Protein AF-A0A2H3CVN0-F1 (afdb_monomer)

Secondary structure (DSSP, 8-state):
---SS----HHHHTSBHHHHHHHHHHHHHHHHHT----TTSHHHHHHHHHHHHTT-BHHHHHHHHGGGTT-S--SSHHHHHHHHHHHHHHHHHHHEETTEES------SS-PEEEEEPPPPGGGEEEE--GGGTTSS-EEEETT--HHHHHHHHHHTT-S-EE-HHHHSPPTTSS-HHHHHHHHHHHHHHGGGHHHHS-EEEETTSTTPPP---TTTTS-TTSTTTBSGGGS--BTTBEEE-S--TTSTTT----TTS--SSHHHHHHHHHHHT--PPPS-HHHHHHHHHT-B-SSTTHHHHHHHHHTT-S-EEPP-TTS-HHHHHHHHHHHS-HHHHHHHHHH--SPPSSS-TTS--HHHHTS--

pLDDT: mean 90.73, std 5.79, range [52.88, 98.12]

Foldseek 3Di:
DPDPQADDDLVQQQAWLLVCDLVRLVVVLCVNVVHDDDPPPVLSSVLSVVSNVVRHGSNVSNVLCVVCVPPPDSVCVVVVSVVVVVVLVCQQVVQDDPFKGLALLRADPPQFAEEAEFDDDPVQWDFDQGCLLPSQATQIFGPPADVVLVVVQCVVVVGDGYDYCSRPQHDPPGPPVVVNQVCQLRCLLRVLSSLAADAYEYAQHTRRAADAQDPCLVVDLRGLLAALQSLSNAYPHGYDYPNYDDVHLVVFDADPVQDTPDPSSSVVVVVNVPDHQDDLQLLRLLLSLLRHDYPQPLSNLSSNLVSNVFSMATGDDSPDDNQRRNVRRLVRGDPVNLVSQQVVCVAADPPPGGSHHGPVVSNDDD

Radius of gyration: 23.07 Å; Cα contacts (8 Å, |Δi|>4): 546; chains: 1; bounding box: 59×53×63 Å

Solvent-accessible surface area (backbone atoms only — not comparable to full-atom values): 20542 Å² total; per-residue (Å²): 116,83,68,88,72,76,73,84,50,68,75,56,26,67,35,46,27,64,82,43,35,60,70,44,44,50,55,50,50,23,65,59,71,75,52,82,83,67,72,85,43,63,61,61,45,46,56,47,47,47,35,32,75,70,66,28,28,37,41,57,44,44,67,66,45,54,85,59,64,82,52,90,62,59,82,55,45,66,57,53,52,50,50,50,55,49,53,55,49,52,50,59,62,67,17,55,56,91,64,33,22,63,50,39,80,59,71,70,82,76,83,36,36,28,50,41,58,14,55,66,56,77,91,48,43,41,70,44,74,41,72,94,55,72,53,46,31,35,32,74,40,41,68,90,39,48,72,68,57,41,50,35,54,41,45,62,71,71,51,89,50,69,40,46,60,60,70,75,43,80,41,83,87,27,74,64,61,70,53,38,60,59,50,36,25,54,49,68,40,16,54,48,45,46,24,41,76,26,44,19,41,30,13,60,60,11,54,61,31,60,48,72,78,49,93,60,53,81,74,40,69,44,24,39,90,24,28,33,66,54,68,43,55,39,8,75,70,34,71,44,79,38,39,79,49,91,87,22,76,85,66,61,71,55,51,97,87,62,47,36,101,39,70,57,51,30,51,48,53,52,51,56,75,66,64,63,60,75,63,54,46,66,66,60,49,43,63,56,47,59,71,33,41,60,94,50,77,54,53,50,54,40,42,47,43,46,51,47,66,37,67,28,36,48,42,45,59,92,86,50,50,61,57,54,51,42,49,48,37,64,73,49,42,49,70,67,60,50,50,54,46,25,74,73,36,74,60,57,25,84,80,83,46,59,72,37,57,31,52,69,64,67,57,50,85,129

Mean predicted aligned error: 5.43 Å

Structure (mmCIF, N/CA/C/O backbone):
data_AF-A0A2H3CVN0-F1
#
_entry.id   AF-A0A2H3CVN0-F1
#
loop_
_atom_site.group_PDB
_atom_site.id
_atom_site.type_symbol
_atom_site.label_atom_id
_atom_site.label_alt_id
_atom_site.label_comp_id
_atom_site.label_asym_id
_atom_site.label_entity_id
_atom_site.label_seq_id
_atom_site.pdbx_PDB_ins_code
_atom_site.Cartn_x
_atom_site.Cartn_y
_atom_site.Cartn_z
_atom_site.occupancy
_atom_site.B_iso_or_equiv
_atom_site.auth_seq_id
_atom_site.auth_comp_id
_atom_site.auth_asym_id
_atom_site.auth_atom_id
_atom_site.pdbx_PDB_model_num
ATOM 1 N N . TYR A 1 1 ? -0.454 9.949 -21.373 1.00 77.69 1 TYR A N 1
ATOM 2 C CA . TYR A 1 1 ? 0.784 10.451 -20.755 1.00 77.69 1 TYR A CA 1
ATOM 3 C C . TYR A 1 1 ? 1.150 11.750 -21.444 1.00 77.69 1 TYR A C 1
ATOM 5 O O . TYR A 1 1 ? 1.143 11.772 -22.668 1.00 77.69 1 TYR A O 1
ATOM 13 N N . THR A 1 2 ? 1.365 12.826 -20.691 1.00 78.44 2 THR A N 1
ATOM 14 C CA . THR A 1 2 ? 1.644 14.172 -21.231 1.00 78.44 2 THR A CA 1
ATOM 15 C C . THR A 1 2 ? 3.079 14.632 -20.980 1.00 78.44 2 THR A C 1
ATOM 17 O O . THR A 1 2 ? 3.430 15.749 -21.348 1.00 78.44 2 THR A O 1
ATOM 20 N N . GLY A 1 3 ? 3.901 13.804 -20.331 1.00 77.69 3 GLY A N 1
ATOM 21 C CA . GLY A 1 3 ? 5.302 14.118 -20.070 1.00 77.69 3 GLY A CA 1
ATOM 22 C C . GLY A 1 3 ? 6.213 13.837 -21.267 1.00 77.69 3 GLY A C 1
ATOM 23 O O . GLY A 1 3 ? 5.818 13.224 -22.258 1.00 77.69 3 GLY A O 1
ATOM 24 N N . THR A 1 4 ? 7.455 14.302 -21.155 1.00 74.75 4 THR A N 1
ATOM 25 C CA . THR A 1 4 ? 8.506 14.148 -22.174 1.00 74.75 4 THR A CA 1
ATOM 26 C C . THR A 1 4 ? 9.468 12.998 -21.876 1.00 74.75 4 THR A C 1
ATOM 28 O O . THR A 1 4 ? 10.270 12.636 -22.736 1.00 74.75 4 THR A O 1
ATOM 31 N N . THR A 1 5 ? 9.400 12.413 -20.678 1.00 76.75 5 THR A N 1
ATOM 32 C CA . THR A 1 5 ? 10.263 11.301 -20.273 1.00 76.75 5 THR A CA 1
ATOM 33 C C . THR A 1 5 ? 9.851 10.024 -21.012 1.00 76.75 5 THR A C 1
ATOM 35 O O . THR A 1 5 ? 8.662 9.711 -21.073 1.00 76.75 5 THR A O 1
ATOM 38 N N . PRO A 1 6 ? 10.795 9.244 -21.566 1.00 78.75 6 PRO A N 1
ATOM 39 C CA . PRO A 1 6 ? 10.474 7.963 -22.184 1.00 78.75 6 PRO A CA 1
ATOM 40 C C . PRO A 1 6 ? 9.786 7.005 -21.201 1.00 78.75 6 PRO A C 1
ATOM 42 O O . PRO A 1 6 ? 10.254 6.798 -20.082 1.00 78.75 6 PRO A O 1
ATOM 45 N N . VAL A 1 7 ? 8.689 6.384 -21.640 1.00 84.94 7 VAL A N 1
ATOM 46 C CA . VAL A 1 7 ? 7.927 5.394 -20.866 1.00 84.94 7 VAL A CA 1
ATOM 47 C C . VAL A 1 7 ? 7.932 4.071 -21.623 1.00 84.94 7 VAL A C 1
ATOM 49 O O . VAL A 1 7 ? 7.592 4.025 -22.805 1.00 84.94 7 VAL A O 1
ATOM 52 N N . ILE A 1 8 ? 8.300 2.980 -20.948 1.00 90.69 8 ILE A N 1
ATOM 53 C CA . ILE A 1 8 ? 8.256 1.637 -21.546 1.00 90.69 8 ILE A CA 1
ATOM 54 C C . ILE A 1 8 ? 6.803 1.188 -21.732 1.00 90.69 8 ILE A C 1
ATOM 56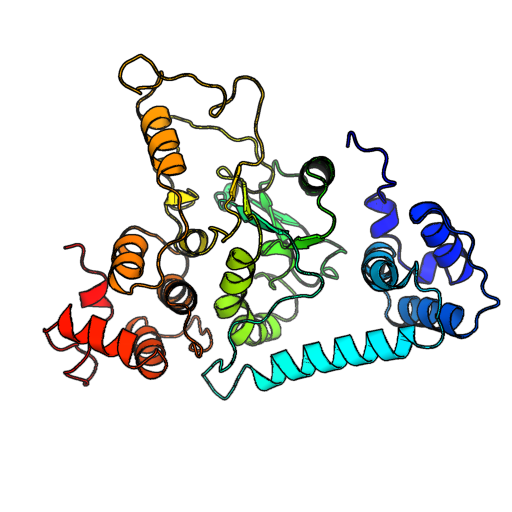 O O . ILE A 1 8 ? 5.997 1.331 -20.808 1.00 90.69 8 ILE A O 1
ATOM 60 N N . SER A 1 9 ? 6.461 0.634 -22.897 1.00 91.06 9 SER A N 1
ATOM 61 C CA . SER A 1 9 ? 5.142 0.027 -23.109 1.00 91.06 9 SER A CA 1
ATOM 62 C C . SER A 1 9 ? 4.990 -1.241 -22.269 1.00 91.06 9 SER A C 1
ATOM 64 O O . SER A 1 9 ? 5.984 -1.897 -21.956 1.00 91.06 9 SER A O 1
ATOM 66 N N . SER A 1 10 ? 3.754 -1.614 -21.944 1.00 89.38 10 SER A N 1
ATOM 67 C CA . SER A 1 10 ? 3.456 -2.845 -21.195 1.00 89.38 10 SER A CA 1
ATOM 68 C C . SER A 1 10 ? 3.939 -4.077 -21.966 1.00 89.38 10 SER A C 1
ATOM 70 O O . SER A 1 10 ? 4.666 -4.898 -21.427 1.00 89.38 10 SER A O 1
ATOM 72 N N . SER A 1 11 ? 3.739 -4.096 -23.289 1.00 92.12 11 SER A N 1
ATOM 73 C CA . SER A 1 11 ? 4.280 -5.145 -24.164 1.00 92.12 11 SER A CA 1
ATOM 74 C C . SER A 1 11 ? 5.807 -5.287 -24.101 1.00 92.12 11 SER A C 1
ATOM 76 O O . SER A 1 11 ? 6.331 -6.390 -24.227 1.00 92.12 11 SER A O 1
ATOM 78 N N . LEU A 1 12 ? 6.538 -4.173 -23.958 1.00 94.50 12 LEU A N 1
ATOM 79 C CA . LEU A 1 12 ? 7.989 -4.214 -23.822 1.00 94.50 12 LEU A CA 1
ATOM 80 C C . LEU A 1 12 ? 8.364 -4.709 -22.431 1.00 94.50 12 LEU A C 1
ATOM 82 O O . LEU A 1 12 ? 9.233 -5.565 -22.349 1.00 94.50 12 LEU A O 1
ATOM 86 N N . ALA A 1 13 ? 7.716 -4.196 -21.380 1.00 93.88 13 ALA A N 1
ATOM 87 C CA . ALA A 1 13 ? 7.947 -4.615 -20.000 1.00 93.88 13 ALA A CA 1
ATOM 88 C C . ALA A 1 13 ? 7.776 -6.133 -19.837 1.00 93.88 13 ALA A C 1
ATOM 90 O O . ALA A 1 13 ? 8.673 -6.779 -19.311 1.00 93.88 13 ALA A O 1
ATOM 91 N N . ASP A 1 14 ? 6.716 -6.698 -20.413 1.00 93.81 14 ASP A N 1
ATOM 92 C CA . ASP A 1 14 ? 6.389 -8.125 -20.319 1.00 93.81 14 ASP A CA 1
ATOM 93 C C . ASP A 1 14 ? 7.255 -9.018 -21.229 1.00 93.81 14 ASP A C 1
ATOM 95 O O . ASP A 1 14 ? 7.096 -10.238 -21.252 1.00 93.81 14 ASP A O 1
ATOM 99 N N . THR A 1 15 ? 8.169 -8.446 -22.023 1.00 95.56 15 THR A N 1
ATOM 100 C CA . THR A 1 15 ? 9.035 -9.240 -22.903 1.00 95.56 15 THR A CA 1
ATOM 101 C C . THR A 1 15 ? 10.106 -9.962 -22.072 1.00 95.56 15 THR A C 1
ATOM 103 O O . THR A 1 15 ? 10.926 -9.284 -21.448 1.00 95.56 15 THR A O 1
ATOM 106 N N . PRO A 1 16 ? 10.202 -11.307 -22.111 1.00 95.62 16 PRO A N 1
ATOM 107 C CA . PRO A 1 16 ? 11.234 -12.034 -21.374 1.00 95.62 16 PRO A CA 1
ATOM 108 C C . PRO A 1 16 ? 12.649 -11.630 -21.808 1.00 95.62 16 PRO A C 1
ATOM 110 O O . PRO A 1 16 ? 12.950 -11.574 -23.006 1.00 95.62 16 PRO A O 1
ATOM 113 N N . CYS A 1 17 ? 13.562 -11.427 -20.853 1.00 96.50 17 CYS A N 1
ATOM 114 C CA . CYS A 1 17 ? 14.954 -11.073 -21.152 1.00 96.50 17 CYS A CA 1
ATOM 115 C C . CYS A 1 17 ? 15.642 -12.128 -22.031 1.00 96.50 17 CYS A C 1
ATOM 117 O O . CYS A 1 17 ? 16.446 -11.781 -22.899 1.00 96.50 17 CYS A O 1
ATOM 119 N N . ALA A 1 18 ? 15.288 -13.407 -21.862 1.00 96.38 18 ALA A N 1
ATOM 120 C CA . ALA A 1 18 ? 15.799 -14.508 -22.676 1.00 96.38 18 ALA A CA 1
ATOM 121 C C . ALA A 1 18 ? 15.484 -14.349 -24.176 1.00 96.38 18 ALA A C 1
ATOM 123 O O . ALA A 1 18 ? 16.325 -14.679 -25.010 1.00 96.38 18 ALA A O 1
ATOM 124 N N . VAL A 1 19 ? 14.321 -13.782 -24.525 1.00 96.81 19 VAL A N 1
ATOM 125 C CA . VAL A 1 19 ? 13.920 -13.525 -25.922 1.00 96.81 19 VAL A CA 1
ATOM 126 C C . VAL A 1 19 ? 14.755 -12.401 -26.536 1.00 96.81 19 VAL A C 1
ATOM 128 O O . VAL A 1 19 ? 15.121 -12.456 -27.708 1.00 96.81 19 VAL A O 1
ATOM 131 N N . LEU A 1 20 ? 15.080 -11.376 -25.747 1.00 96.00 20 LEU A N 1
ATOM 132 C CA . LEU A 1 20 ? 15.909 -10.256 -26.198 1.00 96.00 20 LEU A CA 1
ATOM 133 C C . LEU A 1 20 ? 17.390 -10.647 -26.318 1.00 96.00 20 LEU A C 1
ATOM 135 O O . LEU A 1 20 ? 18.118 -10.099 -27.154 1.00 96.00 20 LEU A O 1
ATOM 139 N N . GLY A 1 21 ? 17.849 -11.555 -25.454 1.00 95.44 21 GLY A N 1
ATOM 140 C CA . GLY A 1 21 ? 19.262 -11.845 -25.241 1.00 95.44 21 GLY A CA 1
ATOM 141 C C . GLY A 1 21 ? 20.039 -10.622 -24.733 1.00 95.44 21 GLY A C 1
ATOM 142 O O . GLY A 1 21 ? 19.535 -9.500 -24.686 1.00 95.44 21 GLY A O 1
ATOM 143 N N . ARG A 1 22 ? 21.319 -10.805 -24.387 1.00 94.62 22 ARG A N 1
ATOM 144 C CA . ARG A 1 22 ? 22.151 -9.723 -23.816 1.00 94.62 22 ARG A CA 1
ATOM 145 C C . ARG A 1 22 ? 22.188 -8.468 -24.693 1.00 94.62 22 ARG A C 1
ATOM 147 O O . ARG A 1 22 ? 22.002 -7.354 -24.211 1.00 94.62 22 ARG A O 1
ATOM 154 N N . ARG A 1 23 ? 22.402 -8.646 -26.002 1.00 94.31 23 ARG A N 1
ATOM 155 C CA . ARG A 1 23 ? 22.512 -7.533 -26.959 1.00 94.31 23 ARG A CA 1
ATOM 156 C C . ARG A 1 23 ? 21.182 -6.805 -27.154 1.00 94.31 23 ARG A C 1
ATOM 158 O O . ARG A 1 23 ? 21.178 -5.578 -27.250 1.00 94.31 23 ARG A O 1
ATOM 165 N N . GLY A 1 24 ? 20.067 -7.534 -27.225 1.00 95.31 24 GLY A N 1
ATOM 166 C CA . GLY A 1 24 ? 18.741 -6.931 -27.352 1.00 95.31 24 GLY A CA 1
ATOM 167 C C . GLY A 1 24 ? 18.332 -6.193 -26.082 1.00 95.31 24 GLY A C 1
ATOM 168 O O . GLY A 1 24 ? 17.862 -5.060 -26.175 1.00 95.31 24 GLY A O 1
ATOM 169 N N . LEU A 1 25 ? 18.594 -6.787 -24.914 1.00 95.19 25 LEU A N 1
ATOM 170 C CA . LEU A 1 25 ? 18.332 -6.185 -23.609 1.00 95.19 25 LEU A CA 1
ATOM 171 C C . LEU A 1 25 ? 19.084 -4.858 -23.457 1.00 95.19 25 LEU A C 1
ATOM 173 O O . LEU A 1 25 ? 18.459 -3.828 -23.210 1.00 95.19 25 LEU A O 1
ATOM 177 N N . LEU A 1 26 ? 20.393 -4.850 -23.737 1.00 94.00 26 LEU A N 1
ATOM 178 C CA . LEU A 1 26 ? 21.200 -3.630 -23.746 1.00 94.00 26 LEU A CA 1
ATOM 179 C C . LEU A 1 26 ? 20.626 -2.567 -24.684 1.00 94.00 26 LEU A C 1
ATOM 181 O O . LEU A 1 26 ? 20.437 -1.418 -24.292 1.00 94.00 26 LEU A O 1
ATOM 185 N N . LYS A 1 27 ? 20.340 -2.945 -25.935 1.00 94.88 27 LYS A N 1
ATOM 186 C CA . LYS A 1 27 ? 19.819 -2.010 -26.936 1.00 94.88 27 LYS A CA 1
ATOM 187 C C . LYS A 1 27 ? 18.533 -1.338 -26.449 1.00 94.88 27 LYS A C 1
ATOM 189 O O . LYS A 1 27 ? 18.371 -0.135 -26.635 1.00 94.88 27 LYS A O 1
ATOM 194 N N . ARG A 1 28 ? 17.628 -2.104 -25.837 1.00 95.31 28 ARG A N 1
ATOM 195 C CA . ARG A 1 28 ? 16.361 -1.593 -25.303 1.00 95.31 28 ARG A CA 1
ATOM 196 C C . ARG A 1 28 ? 16.574 -0.707 -24.077 1.00 95.31 28 ARG A C 1
ATOM 198 O O . ARG A 1 28 ? 15.981 0.362 -24.033 1.00 95.31 28 ARG A O 1
ATOM 205 N N . LEU A 1 29 ? 17.438 -1.089 -23.137 1.00 92.81 29 LEU A N 1
ATOM 206 C CA . LEU A 1 29 ? 17.753 -0.262 -21.966 1.00 92.81 29 LEU A CA 1
ATOM 207 C C . LEU A 1 29 ? 18.399 1.069 -22.370 1.00 92.81 29 LEU A C 1
ATOM 209 O O . LEU A 1 29 ? 17.930 2.116 -21.940 1.00 92.81 29 LEU A O 1
ATOM 213 N N . ASN A 1 30 ? 19.389 1.045 -23.270 1.00 92.25 30 ASN A N 1
ATOM 214 C CA . ASN A 1 30 ? 20.008 2.254 -23.822 1.00 92.25 30 ASN A CA 1
ATOM 215 C C . ASN A 1 30 ? 18.984 3.172 -24.498 1.00 92.25 30 ASN A C 1
ATOM 217 O O . ASN A 1 30 ? 18.993 4.376 -24.263 1.00 92.25 30 ASN A O 1
ATOM 221 N N . ALA A 1 31 ? 18.085 2.609 -25.312 1.00 92.88 31 ALA A N 1
ATOM 222 C CA . ALA A 1 31 ? 17.039 3.384 -25.974 1.00 92.88 31 ALA A CA 1
ATOM 223 C C . ALA A 1 31 ? 16.061 4.017 -24.971 1.00 92.88 31 ALA A C 1
ATOM 225 O O . ALA A 1 31 ? 15.702 5.180 -25.121 1.00 92.88 31 ALA A O 1
ATOM 226 N N . THR A 1 32 ? 15.656 3.272 -23.940 1.00 91.75 32 THR A N 1
ATOM 227 C CA . THR A 1 32 ? 14.735 3.752 -22.900 1.00 91.75 32 THR A CA 1
ATOM 228 C C . THR A 1 32 ? 15.372 4.817 -22.007 1.00 91.75 32 THR A C 1
ATOM 230 O O . THR A 1 32 ? 14.715 5.786 -21.643 1.00 91.75 32 THR A O 1
ATOM 233 N N . LEU A 1 33 ? 16.642 4.640 -21.637 1.00 89.56 33 LEU A N 1
ATOM 234 C CA . LEU A 1 33 ? 17.347 5.487 -20.668 1.00 89.56 33 LEU A CA 1
ATOM 235 C C . LEU A 1 33 ? 18.185 6.592 -21.331 1.00 89.56 33 LEU A C 1
ATOM 237 O O . LEU A 1 33 ? 18.810 7.390 -20.633 1.00 89.56 33 LEU A O 1
ATOM 241 N N . GLY A 1 34 ? 18.186 6.664 -22.665 1.00 90.12 34 GLY A N 1
ATOM 242 C CA . GLY A 1 34 ? 18.892 7.694 -23.428 1.00 90.12 34 GLY A CA 1
ATOM 243 C C . GLY A 1 34 ? 20.417 7.584 -23.346 1.00 90.12 34 GLY A C 1
ATOM 244 O O . GLY A 1 34 ? 21.105 8.601 -23.341 1.00 90.12 34 GLY A O 1
ATOM 245 N N . THR A 1 35 ? 20.953 6.366 -23.252 1.00 90.12 35 THR A N 1
ATOM 246 C CA . THR A 1 35 ? 22.393 6.097 -23.086 1.00 90.12 35 THR A CA 1
ATOM 247 C C . THR A 1 35 ? 22.977 5.306 -24.257 1.00 90.12 35 THR A C 1
ATOM 249 O O . THR A 1 35 ? 22.279 4.906 -25.187 1.00 90.12 35 THR A O 1
ATOM 252 N N . SER A 1 36 ? 24.293 5.082 -24.248 1.00 90.56 36 SER A N 1
ATOM 253 C CA . SER A 1 36 ? 25.013 4.348 -25.301 1.00 90.56 36 SER A CA 1
ATOM 254 C C . SER A 1 36 ? 26.085 3.416 -24.725 1.00 90.56 36 SER A C 1
ATOM 256 O O . SER A 1 36 ? 27.203 3.357 -25.227 1.00 90.56 36 SER A O 1
ATOM 258 N N . HIS A 1 37 ? 25.756 2.691 -23.651 1.00 87.12 37 HIS A N 1
ATOM 259 C CA . HIS A 1 37 ? 26.657 1.692 -23.068 1.00 87.12 37 HIS A CA 1
ATOM 260 C C . HIS A 1 37 ? 26.938 0.551 -24.056 1.00 87.12 37 HIS A C 1
ATOM 262 O O . HIS A 1 37 ? 26.068 0.190 -24.855 1.00 87.12 37 HIS A O 1
ATOM 268 N N . THR A 1 38 ? 28.130 -0.040 -23.973 1.00 88.88 38 THR A N 1
ATOM 269 C CA . THR A 1 38 ? 28.553 -1.193 -24.781 1.00 88.88 38 THR A CA 1
ATOM 270 C C . THR A 1 38 ? 28.737 -2.434 -23.905 1.00 88.88 38 THR A C 1
ATOM 272 O O . THR A 1 38 ? 28.792 -2.349 -22.679 1.00 88.88 38 THR A O 1
ATOM 275 N N . LEU A 1 39 ? 28.823 -3.610 -24.533 1.00 88.38 39 LEU A N 1
ATOM 276 C CA . LEU A 1 39 ? 29.095 -4.875 -23.833 1.00 88.38 39 LEU A CA 1
ATOM 277 C C . LEU A 1 39 ? 30.583 -5.070 -23.497 1.00 88.38 39 LEU A C 1
ATOM 279 O O . LEU A 1 39 ? 30.936 -6.111 -22.952 1.00 88.38 39 LEU A O 1
ATOM 283 N N . ASP A 1 40 ? 31.442 -4.094 -23.803 1.00 86.31 40 ASP A N 1
ATOM 284 C CA . ASP A 1 40 ? 32.884 -4.180 -23.537 1.00 86.31 40 ASP A CA 1
ATOM 285 C C . ASP A 1 40 ? 33.186 -4.124 -22.033 1.00 86.31 40 ASP A C 1
ATOM 287 O O . ASP A 1 40 ? 34.238 -4.571 -21.585 1.00 86.31 40 ASP A O 1
ATOM 291 N N . ASN A 1 41 ? 32.246 -3.601 -21.240 1.00 82.50 41 ASN A N 1
ATOM 292 C CA . ASN A 1 41 ? 32.319 -3.651 -19.790 1.00 82.50 41 ASN A CA 1
ATOM 293 C C . ASN A 1 41 ? 31.875 -5.049 -19.290 1.00 82.50 41 ASN A C 1
ATOM 295 O O . ASN A 1 41 ? 30.693 -5.397 -19.410 1.00 82.50 41 ASN A O 1
ATOM 299 N N . PRO A 1 42 ? 32.785 -5.853 -18.703 1.00 84.31 42 PRO A N 1
ATOM 300 C CA . PRO A 1 42 ? 32.485 -7.227 -18.301 1.00 84.31 42 PRO A CA 1
ATOM 301 C C . PRO A 1 42 ? 31.456 -7.294 -17.170 1.00 84.31 42 PRO A C 1
ATOM 303 O O . PRO A 1 42 ? 30.573 -8.152 -17.196 1.00 84.31 42 PRO A O 1
ATOM 306 N N . THR A 1 43 ? 31.515 -6.359 -16.219 1.00 81.62 43 THR A N 1
ATOM 307 C CA . THR A 1 43 ? 30.574 -6.266 -15.099 1.00 81.62 43 THR A CA 1
ATOM 308 C C . THR A 1 43 ? 29.150 -6.046 -15.594 1.00 81.62 43 THR A C 1
ATOM 310 O O . THR A 1 43 ? 28.212 -6.739 -15.205 1.00 81.62 43 THR A O 1
ATOM 313 N N . PHE A 1 44 ? 29.006 -5.119 -16.532 1.00 79.94 44 PHE A N 1
ATOM 314 C CA . PHE A 1 44 ? 27.739 -4.810 -17.167 1.00 79.94 44 PHE A CA 1
ATOM 315 C C . PHE A 1 44 ? 27.187 -5.996 -17.973 1.00 79.94 44 PHE A C 1
ATOM 317 O O . PHE A 1 44 ? 26.013 -6.341 -17.849 1.00 79.94 44 PHE A O 1
ATOM 324 N N . SER A 1 45 ? 28.038 -6.680 -18.746 1.00 87.31 45 SER A N 1
ATOM 325 C CA . SER A 1 45 ? 27.650 -7.903 -19.463 1.00 87.31 45 SER A CA 1
ATOM 326 C C . SER A 1 45 ? 27.193 -9.019 -18.512 1.00 87.31 45 SER A C 1
ATOM 328 O O . SER A 1 45 ? 26.261 -9.751 -18.855 1.00 87.31 45 SER A O 1
ATOM 330 N N . SER A 1 46 ? 27.823 -9.156 -17.339 1.00 88.94 46 SER A N 1
ATOM 331 C CA . SER A 1 46 ? 27.430 -10.140 -16.322 1.00 88.94 46 SER A CA 1
ATOM 332 C C . SER A 1 46 ? 26.030 -9.858 -15.782 1.00 88.94 46 SER A C 1
ATOM 334 O O . SER A 1 46 ? 25.186 -10.743 -15.812 1.00 88.94 46 SER A O 1
ATOM 336 N N . LEU A 1 47 ? 25.731 -8.612 -15.403 1.00 88.81 47 LEU A N 1
ATOM 337 C CA . LEU A 1 47 ? 24.416 -8.245 -14.860 1.00 88.81 47 LEU A CA 1
ATOM 338 C C . LEU A 1 47 ? 23.268 -8.507 -15.847 1.00 88.81 47 LEU A C 1
ATOM 340 O O . LEU A 1 47 ? 22.195 -8.977 -15.463 1.00 88.81 47 LEU A O 1
ATOM 344 N N . LEU A 1 48 ? 23.486 -8.240 -17.139 1.00 92.00 48 LEU A N 1
ATOM 345 C CA . LEU A 1 48 ? 22.500 -8.564 -18.174 1.00 92.00 48 LEU A CA 1
ATOM 346 C C . LEU A 1 48 ? 22.318 -10.080 -18.333 1.00 92.00 48 LEU A C 1
ATOM 348 O O . LEU A 1 48 ? 21.208 -10.540 -18.601 1.00 92.00 48 LEU A O 1
ATOM 352 N N . GLN A 1 49 ? 23.395 -10.855 -18.175 1.00 93.94 49 GLN A N 1
ATOM 353 C CA . GLN A 1 49 ? 23.329 -12.315 -18.187 1.00 93.94 49 GLN A CA 1
ATOM 354 C C . GLN A 1 49 ? 22.581 -12.853 -16.961 1.00 93.94 49 GLN A C 1
ATOM 356 O O . GLN A 1 49 ? 21.786 -13.779 -17.112 1.00 93.94 49 GLN A O 1
ATOM 361 N N . ASP A 1 50 ? 22.768 -12.243 -15.791 1.00 92.56 50 ASP A N 1
ATOM 362 C CA . ASP A 1 50 ? 22.070 -12.610 -14.558 1.00 92.56 50 ASP A CA 1
ATOM 363 C C . ASP A 1 50 ? 20.563 -12.364 -14.675 1.00 92.56 50 ASP A C 1
ATOM 365 O O . ASP A 1 50 ? 19.775 -13.227 -14.300 1.00 92.56 50 ASP A O 1
ATOM 369 N N . CYS A 1 51 ? 20.141 -11.244 -15.275 1.00 93.75 51 CYS A N 1
ATOM 370 C CA . CYS A 1 51 ? 18.720 -10.980 -15.545 1.00 93.75 51 CYS A CA 1
ATOM 371 C C . CYS A 1 51 ? 18.092 -12.074 -16.427 1.00 93.75 51 CYS A C 1
ATOM 373 O O . CYS A 1 51 ? 16.963 -12.500 -16.192 1.00 93.75 51 CYS A O 1
ATOM 375 N N . ILE A 1 52 ? 18.833 -12.560 -17.429 1.00 95.56 52 ILE A N 1
ATOM 376 C CA . ILE A 1 52 ? 18.387 -13.664 -18.289 1.00 95.56 52 ILE A CA 1
ATOM 377 C C . ILE A 1 52 ? 18.323 -14.972 -17.495 1.00 95.56 52 ILE A C 1
ATOM 379 O O . ILE A 1 52 ? 17.328 -15.683 -17.586 1.00 95.56 52 ILE A O 1
ATOM 383 N N . ALA A 1 53 ? 19.357 -15.283 -16.709 1.00 95.81 53 ALA A N 1
ATOM 384 C CA . ALA A 1 53 ? 19.429 -16.511 -15.919 1.00 95.81 53 ALA A CA 1
ATOM 385 C C . ALA A 1 53 ? 18.342 -16.583 -14.832 1.00 95.81 53 ALA A C 1
ATOM 387 O O . ALA A 1 53 ? 17.815 -17.659 -14.564 1.00 95.81 53 ALA A O 1
ATOM 388 N N . LYS A 1 54 ? 17.969 -15.436 -14.249 1.00 92.44 54 LYS A N 1
ATOM 389 C CA . LYS A 1 54 ? 16.862 -15.301 -13.290 1.00 92.44 54 LYS A CA 1
ATOM 390 C C . LYS A 1 54 ? 15.473 -15.284 -13.954 1.00 92.44 54 LYS A C 1
ATOM 392 O O . LYS A 1 54 ? 14.481 -15.126 -13.252 1.00 92.44 54 LYS A O 1
ATOM 397 N N . ASN A 1 55 ? 15.384 -15.456 -15.278 1.00 93.12 55 ASN A N 1
ATOM 398 C CA . ASN A 1 55 ? 14.138 -15.412 -16.056 1.00 93.12 55 ASN A CA 1
ATOM 399 C C . ASN A 1 55 ? 13.342 -14.108 -15.895 1.00 93.12 55 ASN A C 1
ATOM 401 O O . ASN A 1 55 ? 12.115 -14.116 -15.958 1.00 93.12 55 ASN A O 1
ATOM 405 N N . TYR A 1 56 ? 14.024 -12.978 -15.708 1.00 93.88 56 TYR A N 1
ATOM 406 C CA . TYR A 1 56 ? 13.345 -11.690 -15.611 1.00 93.88 56 TYR A CA 1
ATOM 407 C C . TYR A 1 56 ? 12.714 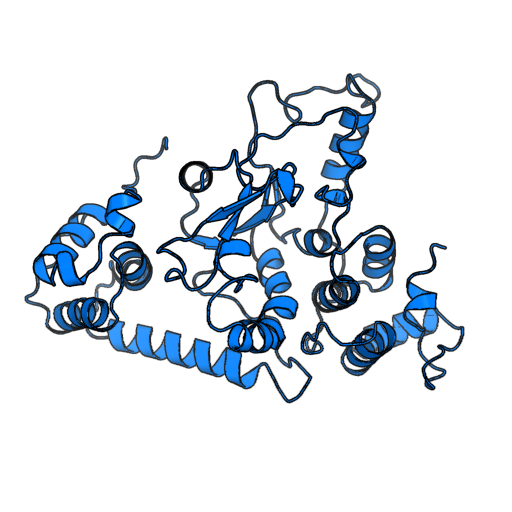-11.298 -16.948 1.00 93.88 56 TYR A C 1
ATOM 409 O O . TYR A 1 56 ? 13.273 -11.543 -18.024 1.00 93.88 56 TYR A O 1
ATOM 417 N N . ASP A 1 57 ? 11.575 -10.621 -16.885 1.00 95.25 57 ASP A N 1
ATOM 418 C CA . ASP A 1 57 ? 11.091 -9.804 -17.992 1.00 95.25 57 ASP A CA 1
ATOM 419 C C . ASP A 1 57 ? 11.864 -8.474 -18.072 1.00 95.25 57 ASP A C 1
ATOM 421 O O . ASP A 1 57 ? 12.688 -8.133 -17.212 1.00 95.25 57 ASP A O 1
ATOM 425 N N . PHE A 1 58 ? 11.660 -7.733 -19.159 1.00 95.69 58 PHE A N 1
ATOM 426 C CA . PHE A 1 58 ? 12.331 -6.456 -19.366 1.00 95.69 58 PHE A CA 1
ATOM 427 C C . PHE A 1 58 ? 11.932 -5.420 -18.310 1.00 95.69 58 PHE A C 1
ATOM 429 O O . PHE A 1 58 ? 12.762 -4.589 -17.956 1.00 95.69 58 PHE A O 1
ATOM 436 N N . GLY A 1 59 ? 10.692 -5.440 -17.816 1.00 93.56 59 GLY A N 1
ATOM 437 C CA . GLY A 1 59 ? 10.191 -4.514 -16.800 1.00 93.56 59 GLY A CA 1
ATOM 438 C C . GLY A 1 59 ? 10.930 -4.667 -15.475 1.00 93.56 59 GLY A C 1
ATOM 439 O O . GLY A 1 59 ? 11.398 -3.679 -14.909 1.00 93.56 59 GLY A O 1
ATOM 440 N N . THR A 1 60 ? 11.115 -5.908 -15.038 1.00 92.38 60 THR A N 1
ATOM 441 C CA . THR A 1 60 ? 11.863 -6.288 -13.842 1.00 92.38 60 THR A CA 1
ATOM 442 C C . THR A 1 60 ? 13.335 -5.936 -14.009 1.00 92.38 60 THR A C 1
ATOM 444 O O . THR A 1 60 ? 13.903 -5.264 -13.150 1.00 92.38 60 THR A O 1
ATOM 447 N N . ALA A 1 61 ? 13.953 -6.295 -15.141 1.00 93.12 61 ALA A N 1
ATOM 448 C CA . ALA A 1 61 ? 15.341 -5.925 -15.421 1.00 93.12 61 ALA A CA 1
ATOM 449 C C . ALA A 1 61 ? 15.535 -4.398 -15.479 1.00 93.12 61 ALA A C 1
ATOM 451 O O . ALA A 1 61 ? 16.511 -3.873 -14.947 1.00 93.12 61 ALA A O 1
ATOM 452 N N . TYR A 1 62 ? 14.593 -3.671 -16.082 1.00 92.38 62 TYR A N 1
ATOM 453 C CA . TYR A 1 62 ? 14.588 -2.212 -16.118 1.00 92.38 62 TYR A CA 1
ATOM 454 C C . TYR A 1 62 ? 14.486 -1.623 -14.711 1.00 92.38 62 TYR A C 1
ATOM 456 O O . TYR A 1 62 ? 15.332 -0.814 -14.343 1.00 92.38 62 TYR A O 1
ATOM 464 N N . GLY A 1 63 ? 13.503 -2.041 -13.910 1.00 88.38 63 GLY A N 1
ATOM 465 C CA . GLY A 1 63 ? 13.322 -1.558 -12.539 1.00 88.38 63 GLY A CA 1
ATOM 466 C C . GLY A 1 63 ? 14.528 -1.852 -11.645 1.00 88.38 63 GLY A C 1
ATOM 467 O O . GLY A 1 63 ? 14.931 -0.999 -10.858 1.00 88.38 63 GLY A O 1
ATOM 468 N N . PHE A 1 64 ? 15.144 -3.020 -11.826 1.00 86.94 64 PHE A N 1
ATOM 469 C CA . PHE A 1 64 ? 16.323 -3.465 -11.088 1.00 86.94 64 PHE A CA 1
ATOM 470 C C . PHE A 1 64 ? 17.598 -2.692 -11.454 1.00 86.94 64 PHE A C 1
ATOM 472 O O . PHE A 1 64 ? 18.339 -2.265 -10.572 1.00 86.94 64 PHE A O 1
ATOM 479 N N . LEU A 1 65 ? 17.864 -2.485 -12.749 1.00 87.62 65 LEU A N 1
ATOM 480 C CA . LEU A 1 65 ? 19.114 -1.873 -13.221 1.00 87.62 65 LEU A CA 1
ATOM 481 C C . LEU A 1 65 ? 19.062 -0.343 -13.266 1.00 87.62 65 LEU A C 1
ATOM 483 O O . LEU A 1 65 ? 20.102 0.311 -13.174 1.00 87.62 65 LEU A O 1
ATOM 487 N N . ARG A 1 66 ? 17.869 0.247 -13.410 1.00 88.06 66 ARG A N 1
ATOM 488 C CA . ARG A 1 66 ? 17.682 1.697 -13.561 1.00 88.06 66 ARG A CA 1
ATOM 489 C C . ARG A 1 66 ? 18.341 2.532 -12.453 1.00 88.06 66 ARG A C 1
ATOM 491 O O . ARG A 1 66 ? 18.981 3.519 -12.815 1.00 88.06 66 ARG A O 1
ATOM 498 N N . PRO A 1 67 ? 18.250 2.188 -11.151 1.00 81.88 67 PRO A N 1
ATOM 499 C CA . PRO A 1 67 ? 18.868 2.986 -10.088 1.00 81.88 67 PRO A CA 1
ATOM 500 C C . PRO A 1 67 ? 20.387 3.133 -10.228 1.00 81.88 67 PRO A C 1
ATOM 502 O O . PRO A 1 67 ? 20.943 4.168 -9.875 1.00 81.88 67 PRO A O 1
ATOM 505 N N . ALA A 1 68 ? 21.055 2.114 -10.771 1.00 82.00 68 ALA A N 1
ATOM 506 C CA . ALA A 1 68 ? 22.502 2.091 -10.957 1.00 82.00 68 ALA A CA 1
ATOM 507 C C . ALA A 1 68 ? 22.950 2.557 -12.352 1.00 82.00 68 ALA A C 1
ATOM 509 O O . ALA A 1 68 ? 24.144 2.727 -12.593 1.00 82.00 68 ALA A O 1
ATOM 510 N N . TRP A 1 69 ? 22.008 2.778 -13.274 1.00 85.19 69 TRP A N 1
ATOM 511 C CA . TRP A 1 69 ? 22.298 2.916 -14.702 1.00 85.19 69 TRP A CA 1
ATOM 512 C C . TRP A 1 69 ? 23.208 4.098 -15.050 1.00 85.19 69 TRP A C 1
ATOM 514 O O . TRP A 1 69 ? 24.031 4.017 -15.956 1.00 85.19 69 TRP A O 1
ATOM 524 N N . TYR A 1 70 ? 23.088 5.198 -14.309 1.00 83.25 70 TYR A N 1
ATOM 525 C CA . TYR A 1 70 ? 23.889 6.405 -14.527 1.00 83.25 70 TYR A CA 1
ATOM 526 C C . TYR A 1 70 ? 25.154 6.458 -13.657 1.00 83.25 70 TYR A C 1
ATOM 528 O O . TYR A 1 70 ? 25.811 7.500 -13.592 1.00 83.25 70 TYR A O 1
ATOM 536 N N . SER A 1 71 ? 25.509 5.360 -12.981 1.00 81.75 71 SER A N 1
ATOM 537 C CA . SER A 1 71 ? 26.748 5.297 -12.209 1.00 81.75 71 SER A CA 1
ATOM 538 C C . SER A 1 71 ? 27.967 5.443 -13.120 1.00 81.75 71 SER A C 1
ATOM 540 O O . SER A 1 71 ? 28.052 4.840 -14.192 1.00 81.75 71 SER A O 1
ATOM 542 N N . LYS A 1 72 ? 28.940 6.241 -12.667 1.00 74.81 72 LYS A N 1
ATOM 543 C CA . LYS A 1 72 ? 30.250 6.365 -13.323 1.00 74.81 72 LYS A CA 1
ATOM 544 C C . LYS A 1 72 ? 31.150 5.170 -13.028 1.00 74.81 72 LYS A C 1
ATOM 546 O O . LYS A 1 72 ? 32.005 4.844 -13.846 1.00 74.81 72 LYS A O 1
ATOM 551 N N . ASP A 1 73 ? 30.951 4.532 -11.879 1.00 79.88 73 ASP A N 1
ATOM 552 C CA . ASP A 1 73 ? 31.683 3.344 -11.469 1.00 79.88 73 ASP A CA 1
ATOM 553 C C . ASP A 1 73 ? 30.755 2.133 -11.527 1.00 79.88 73 ASP A C 1
ATOM 555 O O . ASP A 1 73 ? 29.951 1.896 -10.630 1.00 79.88 73 ASP A O 1
ATOM 559 N N . TRP A 1 74 ? 30.852 1.385 -12.624 1.00 78.31 74 TRP A N 1
ATOM 560 C CA . TRP A 1 74 ? 30.116 0.136 -12.810 1.00 78.31 74 TRP A CA 1
ATOM 561 C C . TRP A 1 74 ? 30.766 -1.050 -12.103 1.00 78.31 74 TRP A C 1
ATOM 563 O O . TRP A 1 74 ? 30.113 -2.079 -11.957 1.00 78.31 74 TRP A O 1
ATOM 573 N N . SER A 1 75 ? 32.027 -0.931 -11.676 1.00 79.69 75 SER A N 1
ATOM 574 C CA . SER A 1 75 ? 32.745 -2.046 -11.056 1.00 79.69 75 SER A CA 1
ATOM 575 C C . SER A 1 75 ? 32.172 -2.404 -9.683 1.00 79.69 75 SER A C 1
ATOM 577 O O . SER A 1 75 ? 32.097 -3.583 -9.355 1.00 79.69 75 SER A O 1
ATOM 579 N N . SER A 1 76 ? 31.667 -1.411 -8.945 1.00 79.38 76 SER A N 1
ATOM 580 C CA . SER A 1 76 ? 31.060 -1.569 -7.617 1.00 79.38 76 SER A CA 1
ATOM 581 C C . SER A 1 76 ? 29.552 -1.858 -7.629 1.00 79.38 76 SER A C 1
ATOM 583 O O . SER A 1 76 ? 29.002 -2.287 -6.617 1.00 79.38 76 SER A O 1
ATOM 585 N N . ILE A 1 77 ? 28.858 -1.668 -8.759 1.00 80.94 77 ILE A N 1
ATOM 586 C CA . ILE A 1 77 ? 27.393 -1.815 -8.840 1.00 80.94 77 ILE A CA 1
ATOM 587 C C . ILE A 1 77 ? 26.879 -3.211 -8.458 1.00 80.94 77 ILE A C 1
ATOM 589 O O . ILE A 1 77 ? 25.933 -3.270 -7.672 1.00 80.94 77 ILE A O 1
ATOM 593 N N . PRO A 1 78 ? 27.442 -4.330 -8.955 1.00 82.00 78 PRO A N 1
ATOM 594 C CA . PRO A 1 78 ? 26.957 -5.651 -8.558 1.00 82.00 78 PRO A CA 1
ATOM 595 C C . PRO A 1 78 ? 27.076 -5.890 -7.057 1.00 82.00 78 PRO A C 1
ATOM 597 O O . PRO A 1 78 ? 26.180 -6.486 -6.465 1.00 82.00 78 PRO A O 1
ATOM 600 N N . ASP A 1 79 ? 28.161 -5.413 -6.445 1.00 81.94 79 ASP A N 1
ATOM 601 C CA . ASP A 1 79 ? 28.389 -5.561 -5.011 1.00 81.94 79 ASP A CA 1
ATOM 602 C C . ASP A 1 79 ? 27.385 -4.730 -4.210 1.00 81.94 79 ASP A C 1
ATOM 604 O O . ASP A 1 79 ? 26.796 -5.254 -3.271 1.00 81.94 79 ASP A O 1
ATOM 608 N N . ILE A 1 80 ? 27.105 -3.491 -4.633 1.00 81.69 80 ILE A N 1
ATOM 609 C CA . ILE A 1 80 ? 26.075 -2.636 -4.021 1.00 81.69 80 ILE A CA 1
ATOM 610 C C . ILE A 1 80 ? 24.695 -3.291 -4.117 1.00 81.69 80 ILE A C 1
ATOM 612 O O . ILE A 1 80 ? 23.958 -3.335 -3.135 1.00 81.69 80 ILE A O 1
ATOM 616 N N . ILE A 1 81 ? 24.333 -3.808 -5.293 1.00 82.25 81 ILE A N 1
ATOM 617 C CA . ILE A 1 81 ? 23.048 -4.479 -5.508 1.00 82.25 81 ILE A CA 1
ATOM 618 C C . ILE A 1 81 ? 22.935 -5.713 -4.609 1.00 82.25 81 ILE A C 1
ATOM 620 O O . ILE A 1 81 ? 21.928 -5.872 -3.919 1.00 82.25 81 ILE A O 1
ATOM 624 N N . ARG A 1 82 ? 23.973 -6.557 -4.578 1.00 83.12 82 ARG A N 1
ATOM 625 C CA . ARG A 1 82 ? 24.016 -7.753 -3.732 1.00 83.12 82 ARG A CA 1
ATOM 626 C C . ARG A 1 82 ? 23.913 -7.389 -2.252 1.00 83.12 82 ARG A C 1
ATOM 628 O O . ARG A 1 82 ? 23.103 -7.975 -1.547 1.00 83.12 82 ARG A O 1
ATOM 635 N N . GLU A 1 83 ? 24.656 -6.382 -1.801 1.00 85.25 83 GLU A N 1
ATOM 636 C CA . GLU A 1 83 ? 24.600 -5.887 -0.424 1.00 85.25 83 GLU A CA 1
ATOM 637 C C . GLU A 1 83 ? 23.205 -5.334 -0.080 1.00 85.25 83 GLU A C 1
ATOM 639 O O . GLU A 1 83 ? 22.700 -5.547 1.023 1.00 85.25 83 GLU A O 1
ATOM 644 N N . CYS A 1 84 ? 22.540 -4.643 -1.012 1.00 82.88 84 CYS A N 1
ATOM 645 C CA . CYS A 1 84 ? 21.162 -4.196 -0.828 1.00 82.88 84 CYS A CA 1
ATOM 646 C C . CYS A 1 84 ? 20.186 -5.372 -0.692 1.00 82.88 84 CYS A C 1
ATOM 648 O O . CYS A 1 84 ? 19.365 -5.345 0.226 1.00 82.88 84 CYS A O 1
ATOM 650 N N . GLU A 1 85 ? 20.278 -6.386 -1.560 1.00 85.19 85 GLU A N 1
ATOM 651 C CA . GLU A 1 85 ? 19.463 -7.610 -1.491 1.00 85.19 85 GLU A CA 1
ATOM 652 C C . GLU A 1 85 ? 19.717 -8.393 -0.188 1.00 85.19 85 GLU A C 1
ATOM 654 O O . GLU A 1 85 ? 18.781 -8.902 0.430 1.00 85.19 85 GLU A O 1
ATOM 659 N N . GLU A 1 86 ? 20.973 -8.489 0.256 1.00 89.44 86 GLU A N 1
ATOM 660 C CA . GLU A 1 86 ? 21.361 -9.141 1.513 1.00 89.44 86 GLU A CA 1
ATOM 661 C C . GLU A 1 86 ? 20.796 -8.394 2.722 1.00 89.44 86 GLU A C 1
ATOM 663 O O . GLU A 1 86 ? 20.083 -8.994 3.524 1.00 89.44 86 GLU A O 1
ATOM 668 N N . LYS A 1 87 ? 20.989 -7.072 2.806 1.00 87.31 87 LYS A N 1
ATOM 669 C CA . LYS A 1 87 ? 20.430 -6.246 3.890 1.00 87.31 87 LYS A CA 1
ATOM 670 C C . LYS A 1 87 ? 18.908 -6.310 3.951 1.00 87.31 87 LYS A C 1
ATOM 672 O O . LYS A 1 87 ? 18.327 -6.295 5.031 1.00 87.31 87 LYS A O 1
ATOM 677 N N . ASP A 1 88 ? 18.249 -6.315 2.797 1.00 86.75 88 ASP A N 1
ATOM 678 C CA . ASP A 1 88 ? 16.792 -6.402 2.684 1.00 86.75 88 ASP A CA 1
ATOM 679 C C . ASP A 1 88 ? 16.256 -7.758 3.186 1.00 86.75 88 ASP A C 1
ATOM 681 O O . ASP A 1 88 ? 15.248 -7.822 3.900 1.00 86.75 88 ASP A O 1
ATOM 685 N N . ARG A 1 89 ? 16.991 -8.836 2.893 1.00 88.38 89 ARG A N 1
ATOM 686 C CA . ARG A 1 89 ? 16.720 -10.191 3.386 1.00 88.38 89 ARG A CA 1
ATOM 687 C C . ARG A 1 89 ? 16.969 -10.321 4.887 1.00 88.38 89 ARG A C 1
ATOM 689 O O . ARG A 1 89 ? 16.108 -10.837 5.593 1.00 88.38 89 ARG A O 1
ATOM 696 N N . GLU A 1 90 ? 18.106 -9.834 5.379 1.00 90.38 90 GLU A N 1
ATOM 697 C CA . GLU A 1 90 ? 18.456 -9.836 6.805 1.00 90.38 90 GLU A CA 1
ATOM 698 C C . GLU A 1 90 ? 17.445 -9.039 7.635 1.00 90.38 90 GLU A C 1
ATOM 700 O O . GLU A 1 90 ? 17.016 -9.492 8.698 1.00 90.38 90 GLU A O 1
ATOM 705 N N . MET A 1 91 ? 17.010 -7.880 7.131 1.00 88.50 91 MET A N 1
ATOM 706 C CA . MET A 1 91 ? 15.986 -7.056 7.774 1.00 88.50 91 MET A CA 1
ATOM 707 C C . MET A 1 91 ? 14.677 -7.833 7.941 1.00 88.50 91 MET A C 1
ATOM 709 O O . MET A 1 91 ? 14.170 -7.931 9.054 1.00 88.50 91 MET A O 1
ATOM 713 N N . ARG A 1 92 ? 14.162 -8.470 6.878 1.00 87.06 92 ARG A N 1
ATOM 714 C CA . ARG A 1 92 ? 12.928 -9.275 6.968 1.00 87.06 92 ARG A CA 1
ATOM 715 C C . ARG A 1 92 ? 13.079 -10.508 7.856 1.00 87.06 92 ARG A C 1
ATOM 717 O O . ARG A 1 92 ? 12.179 -10.805 8.636 1.00 87.06 92 ARG A O 1
ATOM 724 N N . GLN A 1 93 ? 14.208 -11.210 7.772 1.00 87.50 93 GLN A N 1
ATOM 725 C CA . GLN A 1 93 ? 14.461 -12.403 8.588 1.00 87.50 93 GLN A CA 1
ATOM 726 C C . GLN A 1 93 ? 14.574 -12.076 10.078 1.00 87.50 93 GLN A C 1
ATOM 728 O O . GLN A 1 93 ? 14.100 -12.840 10.914 1.00 87.50 93 GLN A O 1
ATOM 733 N N . SER A 1 94 ? 15.196 -10.948 10.420 1.00 90.69 94 SER A N 1
ATOM 734 C CA . SER A 1 94 ? 15.388 -10.534 11.812 1.00 90.69 94 SER A CA 1
ATOM 735 C C . SER A 1 94 ? 14.183 -9.805 12.411 1.00 90.69 94 SER A C 1
ATOM 737 O O . SER A 1 94 ? 14.079 -9.741 13.642 1.00 90.69 94 SER A O 1
ATOM 739 N N . ALA A 1 95 ? 13.272 -9.300 11.569 1.00 91.81 95 ALA A N 1
ATOM 740 C CA . ALA A 1 95 ? 12.077 -8.586 11.997 1.00 91.81 95 ALA A CA 1
ATOM 741 C C . ALA A 1 95 ? 11.073 -9.479 12.728 1.00 91.81 95 ALA A C 1
ATOM 743 O O . ALA A 1 95 ? 10.447 -9.006 13.671 1.00 91.81 95 ALA A O 1
ATOM 744 N N . LEU A 1 96 ? 10.928 -10.752 12.347 1.00 92.06 96 LEU A N 1
ATOM 745 C CA . LEU A 1 96 ? 9.990 -11.685 12.978 1.00 92.06 96 LEU A CA 1
ATOM 746 C C . LEU A 1 96 ? 10.707 -12.592 13.994 1.00 92.06 96 LEU A C 1
ATOM 748 O O . LEU A 1 96 ? 11.505 -13.452 13.628 1.00 92.06 96 LEU A O 1
ATOM 752 N N . ARG A 1 97 ? 10.394 -12.440 15.286 1.00 91.44 97 ARG A N 1
ATOM 753 C CA . ARG A 1 97 ? 10.895 -13.282 16.384 1.00 91.44 97 ARG A CA 1
ATOM 754 C C . ARG A 1 97 ? 9.740 -14.017 17.054 1.00 91.44 97 ARG A C 1
ATOM 756 O O . ARG A 1 97 ? 9.017 -13.464 17.879 1.00 91.44 97 ARG A O 1
ATOM 763 N N . GLY A 1 98 ? 9.569 -15.289 16.701 1.00 89.25 98 GLY A N 1
ATOM 764 C CA . GLY A 1 98 ? 8.436 -16.082 17.175 1.00 89.25 98 GLY A CA 1
ATOM 765 C C . GLY A 1 98 ? 7.116 -15.499 16.666 1.00 89.25 98 GLY A C 1
ATOM 766 O O . GLY A 1 98 ? 6.870 -15.493 15.465 1.00 89.25 98 GLY A O 1
ATOM 767 N N . SER A 1 99 ? 6.274 -15.008 17.577 1.00 90.81 99 SER A N 1
ATOM 768 C CA . SER A 1 99 ? 4.984 -14.376 17.263 1.00 90.81 99 SER A CA 1
ATOM 769 C C . SER A 1 99 ? 5.015 -12.843 17.301 1.00 90.81 99 SER A C 1
ATOM 771 O O . SER A 1 99 ? 3.956 -12.215 17.297 1.00 90.81 99 SER A O 1
ATOM 773 N N . GLU A 1 100 ? 6.198 -12.234 17.383 1.00 94.38 100 GLU A N 1
ATOM 774 C CA . GLU A 1 100 ? 6.377 -10.786 17.507 1.00 94.38 100 GLU A CA 1
ATOM 775 C C . GLU A 1 100 ? 7.221 -10.240 16.359 1.00 94.38 100 GLU A C 1
ATOM 777 O O . GLU A 1 100 ? 8.223 -10.832 15.964 1.00 94.38 100 GLU A O 1
ATOM 782 N N . ILE A 1 101 ? 6.830 -9.081 15.846 1.00 95.50 101 ILE A N 1
ATOM 783 C CA . ILE A 1 101 ? 7.588 -8.297 14.881 1.00 95.50 101 ILE A CA 1
ATOM 784 C C . ILE A 1 101 ? 8.314 -7.209 15.661 1.00 95.50 101 ILE A C 1
ATOM 786 O O . ILE A 1 101 ? 7.673 -6.289 16.165 1.00 95.50 101 ILE A O 1
ATOM 790 N N . VAL A 1 102 ? 9.635 -7.329 15.784 1.00 94.06 102 VAL A N 1
ATOM 791 C CA . VAL A 1 102 ? 10.487 -6.444 16.599 1.00 94.06 102 VAL A CA 1
ATOM 792 C C . VAL A 1 102 ? 10.986 -5.207 15.854 1.00 94.06 102 VAL A C 1
ATOM 794 O O . VAL A 1 102 ? 11.537 -4.309 16.483 1.00 94.06 102 VAL A O 1
ATOM 797 N N . ASP A 1 103 ? 10.781 -5.162 14.538 1.00 90.62 103 ASP A N 1
ATOM 798 C CA . ASP A 1 103 ? 10.956 -3.968 13.713 1.00 90.62 103 ASP A CA 1
ATOM 799 C C . ASP A 1 103 ? 9.832 -3.904 12.665 1.00 90.62 103 ASP A C 1
ATOM 801 O O . ASP A 1 103 ? 9.916 -4.552 11.620 1.00 90.62 103 ASP A O 1
ATOM 805 N N . PRO A 1 104 ? 8.732 -3.186 12.949 1.00 89.44 104 PRO A N 1
ATOM 806 C CA . PRO A 1 104 ? 7.603 -3.097 12.032 1.00 89.44 104 PRO A CA 1
ATOM 807 C C . PRO A 1 104 ? 7.782 -2.052 10.929 1.00 89.44 104 PRO A C 1
ATOM 809 O O . PRO A 1 104 ? 6.912 -1.906 10.071 1.00 89.44 104 PRO A O 1
ATOM 812 N N . HIS A 1 105 ? 8.877 -1.295 10.950 1.00 87.06 105 HIS A N 1
ATOM 813 C CA . HIS A 1 105 ? 9.116 -0.168 10.057 1.00 87.06 105 HIS A CA 1
ATOM 814 C C . HIS A 1 105 ? 9.973 -0.598 8.864 1.00 87.06 105 HIS A C 1
ATOM 816 O O . HIS A 1 105 ? 11.019 -0.017 8.578 1.00 87.06 105 HIS A O 1
ATOM 822 N N . ILE A 1 106 ? 9.501 -1.630 8.165 1.00 84.56 106 ILE A N 1
ATOM 823 C CA . ILE A 1 106 ? 10.155 -2.202 6.988 1.00 84.56 106 ILE A CA 1
ATOM 824 C C . ILE A 1 106 ? 9.623 -1.502 5.741 1.00 84.56 106 ILE A C 1
ATOM 826 O O . ILE A 1 106 ? 8.411 -1.403 5.541 1.00 84.56 106 ILE A O 1
ATOM 830 N N . TYR A 1 107 ? 10.529 -1.033 4.882 1.00 78.56 107 TYR A N 1
ATOM 831 C CA . TYR A 1 107 ? 10.165 -0.329 3.655 1.00 78.56 107 TYR A CA 1
ATOM 832 C C . TYR A 1 107 ? 10.926 -0.879 2.442 1.00 78.56 107 TYR A C 1
ATOM 834 O O . TYR A 1 107 ? 12.135 -1.107 2.540 1.00 78.56 107 TYR A O 1
ATOM 842 N N . PRO A 1 108 ? 10.271 -1.029 1.275 1.00 78.88 108 PRO A N 1
ATOM 843 C CA . PRO A 1 108 ? 10.958 -1.260 0.026 1.00 78.88 108 PRO A CA 1
ATOM 844 C C . PRO A 1 108 ? 11.767 -0.013 -0.343 1.00 78.88 108 PRO A C 1
ATOM 846 O O . PRO A 1 108 ? 11.389 1.127 -0.051 1.00 78.88 108 PRO A O 1
ATOM 849 N N . ARG A 1 109 ? 12.904 -0.251 -0.993 1.00 75.50 109 ARG A N 1
ATOM 850 C CA . ARG A 1 109 ? 13.808 0.786 -1.493 1.00 75.50 109 ARG A CA 1
ATOM 851 C C . ARG A 1 109 ? 13.846 0.713 -3.025 1.00 75.50 109 ARG A C 1
ATOM 853 O O . ARG A 1 109 ? 13.981 -0.393 -3.543 1.00 75.50 109 ARG A O 1
ATOM 860 N N . PRO A 1 110 ? 13.772 1.849 -3.746 1.00 80.06 110 PRO A N 1
ATOM 861 C CA . PRO A 1 110 ? 13.579 3.219 -3.245 1.00 80.06 110 PRO A CA 1
ATOM 862 C C . PRO A 1 110 ? 12.174 3.437 -2.659 1.00 80.06 110 PRO A C 1
ATOM 864 O O . PRO A 1 110 ? 11.258 2.711 -3.018 1.00 80.06 110 PRO A O 1
ATOM 867 N N . TYR A 1 111 ? 12.012 4.435 -1.776 1.00 84.56 111 TYR A N 1
ATOM 868 C CA . TYR A 1 111 ? 10.747 4.738 -1.087 1.00 84.56 111 TYR A CA 1
ATOM 869 C C . TYR A 1 111 ? 9.633 5.107 -2.084 1.00 84.56 111 TYR A C 1
ATOM 871 O O . TYR A 1 111 ? 9.654 6.221 -2.622 1.00 84.56 111 TYR A O 1
ATOM 879 N N . PRO A 1 112 ? 8.666 4.212 -2.342 1.00 92.06 112 PRO A N 1
ATOM 880 C CA . PRO A 1 112 ? 7.646 4.443 -3.351 1.00 92.06 112 PRO A CA 1
ATOM 881 C C . PRO A 1 112 ? 6.512 5.318 -2.809 1.00 92.06 112 PRO A C 1
ATOM 883 O O . PRO A 1 112 ? 6.259 5.371 -1.605 1.00 92.06 112 PRO A O 1
ATOM 886 N N . HIS A 1 113 ? 5.781 5.963 -3.715 1.00 95.19 113 HIS A N 1
ATOM 887 C CA . HIS A 1 113 ? 4.512 6.604 -3.386 1.00 95.19 113 HIS A CA 1
ATOM 888 C C . HIS A 1 113 ? 3.405 5.545 -3.261 1.00 95.19 113 HIS A C 1
ATOM 890 O O . HIS A 1 113 ? 3.159 4.806 -4.216 1.00 95.19 113 HIS A O 1
ATOM 896 N N . PRO A 1 114 ? 2.725 5.432 -2.114 1.00 96.25 114 PRO A N 1
ATOM 897 C CA . PRO A 1 114 ? 1.699 4.419 -1.929 1.00 96.25 114 PRO A CA 1
ATOM 898 C C . PRO A 1 114 ? 0.384 4.833 -2.601 1.00 96.25 114 PRO A C 1
ATOM 900 O O . PRO A 1 114 ? -0.067 5.978 -2.491 1.00 96.25 114 PRO A O 1
ATOM 903 N N . ILE A 1 115 ? -0.253 3.878 -3.271 1.00 97.69 115 ILE A N 1
ATOM 904 C CA . ILE A 1 115 ? -1.609 4.009 -3.796 1.00 97.69 115 ILE A CA 1
ATOM 905 C C . ILE A 1 115 ? -2.568 3.416 -2.767 1.00 97.69 115 ILE A C 1
ATOM 907 O O . ILE A 1 115 ? -2.416 2.281 -2.325 1.00 97.69 115 ILE A O 1
ATOM 911 N N . SER A 1 116 ? -3.563 4.198 -2.378 1.00 97.38 116 SER A N 1
ATOM 912 C CA . SER A 1 116 ? -4.678 3.763 -1.546 1.00 97.38 116 SER A CA 1
ATOM 913 C C . SER A 1 116 ? -5.927 3.670 -2.408 1.00 97.38 116 SER A C 1
ATOM 915 O O . SER A 1 116 ? -6.148 4.507 -3.288 1.00 97.38 116 SER A O 1
ATOM 917 N N . HIS A 1 117 ? -6.781 2.680 -2.173 1.00 96.81 117 HIS A N 1
ATOM 918 C CA . HIS A 1 117 ? -8.027 2.585 -2.920 1.00 96.81 117 HIS A CA 1
ATOM 919 C C . HIS A 1 117 ? -9.168 1.953 -2.127 1.00 96.81 117 HIS A C 1
ATOM 921 O O . HIS A 1 117 ? -8.989 1.115 -1.241 1.00 96.81 117 HIS A O 1
ATOM 927 N N . ALA A 1 118 ? -10.394 2.355 -2.465 1.00 95.44 118 ALA A N 1
ATOM 928 C CA . ALA A 1 118 ? -11.571 1.624 -2.025 1.00 95.44 118 ALA A CA 1
ATOM 929 C C . ALA A 1 118 ? -11.590 0.234 -2.667 1.00 95.44 118 ALA A C 1
ATOM 931 O O . ALA A 1 118 ? -11.049 0.012 -3.754 1.00 95.44 118 ALA A O 1
ATOM 932 N N . TRP A 1 119 ? -12.243 -0.709 -1.998 1.00 92.88 119 TRP A N 1
ATOM 933 C CA . TRP A 1 119 ? -12.546 -1.990 -2.623 1.00 92.88 119 TRP A CA 1
ATOM 934 C C . TRP A 1 119 ? -13.884 -1.871 -3.342 1.00 92.88 119 TRP A C 1
ATOM 936 O O . TRP A 1 119 ? -14.772 -1.143 -2.904 1.00 92.88 119 TRP A O 1
ATOM 946 N N . VAL A 1 120 ? -14.035 -2.579 -4.453 1.00 93.75 120 VAL A N 1
ATOM 947 C CA . VAL A 1 120 ? -15.338 -2.733 -5.108 1.00 93.75 120 VAL A CA 1
ATOM 948 C C . VAL A 1 120 ? -16.009 -4.014 -4.622 1.00 93.75 120 VAL A C 1
ATOM 950 O O . VAL A 1 120 ? -15.395 -4.832 -3.930 1.00 93.75 120 VAL A O 1
ATOM 953 N N . GLN A 1 121 ? -17.292 -4.183 -4.935 1.00 92.12 121 GLN A N 1
ATOM 954 C CA . GLN A 1 121 ? -17.990 -5.426 -4.615 1.00 92.12 121 GLN A CA 1
ATOM 955 C C . GLN A 1 121 ? -17.374 -6.591 -5.392 1.00 92.12 121 GLN A C 1
ATOM 957 O O . GLN A 1 121 ? -16.911 -6.411 -6.515 1.00 92.12 121 GLN A O 1
ATOM 962 N N . ASN A 1 122 ? -17.431 -7.804 -4.835 1.00 91.69 122 ASN A N 1
ATOM 963 C CA . ASN A 1 122 ? -16.867 -8.994 -5.487 1.00 91.69 122 ASN A CA 1
ATOM 964 C C . ASN A 1 122 ? -17.434 -9.199 -6.905 1.00 91.69 122 ASN A C 1
ATOM 966 O O . ASN A 1 122 ? -16.702 -9.574 -7.812 1.00 91.69 122 ASN A O 1
ATOM 970 N N . LYS A 1 123 ? -18.722 -8.888 -7.118 1.00 94.19 123 LYS A N 1
ATOM 971 C CA . LYS A 1 123 ? -19.378 -8.963 -8.436 1.00 94.19 123 LYS A CA 1
ATOM 972 C C . LYS A 1 123 ? -18.826 -7.969 -9.468 1.00 94.19 123 LYS A C 1
ATOM 974 O O . LYS A 1 123 ? -18.962 -8.214 -10.664 1.00 94.19 123 LYS A O 1
ATOM 979 N N . ASP A 1 124 ? -18.208 -6.884 -9.013 1.00 95.12 124 ASP A N 1
ATOM 980 C CA . ASP A 1 124 ? -17.666 -5.797 -9.837 1.00 95.12 124 ASP A CA 1
ATOM 981 C C . ASP A 1 124 ? -16.137 -5.899 -9.961 1.00 95.12 124 ASP A C 1
ATOM 983 O O . ASP A 1 124 ? -15.488 -5.021 -10.525 1.00 95.12 124 ASP A O 1
ATOM 987 N N . ARG A 1 125 ? -15.559 -6.989 -9.445 1.00 94.44 125 ARG A N 1
ATOM 988 C CA . ARG A 1 125 ? -14.131 -7.292 -9.458 1.00 94.44 125 ARG A CA 1
ATOM 989 C C . ARG A 1 125 ? -13.813 -8.380 -10.477 1.00 94.44 125 ARG A C 1
ATOM 991 O O . ARG A 1 125 ? -14.656 -9.226 -10.782 1.00 94.44 125 ARG A O 1
ATOM 998 N N . VAL A 1 126 ? -12.594 -8.356 -10.988 1.00 96.00 126 VAL A N 1
ATOM 999 C CA . VAL A 1 126 ? -11.991 -9.414 -11.792 1.00 96.00 126 VAL A CA 1
ATOM 1000 C C . VAL A 1 126 ? -10.602 -9.715 -11.246 1.00 96.00 126 VAL A C 1
ATOM 1002 O O . VAL A 1 126 ? -9.886 -8.817 -10.806 1.00 96.00 126 VAL A O 1
ATOM 1005 N N . ASP A 1 127 ? -10.255 -10.992 -11.263 1.00 95.62 127 ASP A N 1
ATOM 1006 C CA . ASP A 1 127 ? -8.969 -11.507 -10.822 1.00 95.62 127 ASP A CA 1
ATOM 1007 C C . ASP A 1 127 ? -8.092 -11.695 -12.070 1.00 95.62 127 ASP A C 1
ATOM 1009 O O . ASP A 1 127 ? -8.401 -12.511 -12.943 1.00 95.62 127 ASP A O 1
ATOM 1013 N N . VAL A 1 128 ? -7.044 -10.878 -12.203 1.00 94.62 128 VAL A N 1
ATOM 1014 C CA . VAL A 1 128 ? -6.206 -10.807 -13.411 1.00 94.62 128 VAL A CA 1
ATOM 1015 C C . VAL A 1 128 ? -4.830 -11.400 -13.131 1.00 94.62 128 VAL A C 1
ATOM 1017 O O . VAL A 1 128 ? -4.158 -10.998 -12.188 1.00 94.62 128 VAL A O 1
ATOM 1020 N N . TRP A 1 129 ? -4.385 -12.333 -13.969 1.00 94.25 129 TRP A N 1
ATOM 1021 C CA . TRP A 1 129 ? -3.028 -12.880 -13.907 1.00 94.25 129 TRP A CA 1
ATOM 1022 C C . TRP A 1 129 ? -2.077 -11.990 -14.692 1.00 94.25 129 TRP A C 1
ATOM 1024 O O . TRP A 1 129 ? -2.350 -11.672 -15.851 1.00 94.25 129 TRP A O 1
ATOM 1034 N N . MET A 1 130 ? -0.981 -11.573 -14.063 1.00 88.25 130 MET A N 1
ATOM 1035 C CA . MET A 1 130 ? -0.096 -10.562 -14.629 1.00 88.25 130 MET A CA 1
ATOM 1036 C C . MET A 1 130 ? 1.376 -10.974 -14.521 1.00 88.25 130 MET A C 1
ATOM 1038 O O . MET A 1 130 ? 1.788 -11.477 -13.481 1.00 88.25 130 MET A O 1
ATOM 1042 N N . PRO A 1 131 ? 2.208 -10.706 -15.542 1.00 87.94 131 PRO A N 1
ATOM 1043 C CA . PRO A 1 131 ? 3.644 -10.980 -15.463 1.00 87.94 131 PRO A CA 1
ATOM 1044 C C . PRO A 1 131 ? 4.359 -10.214 -14.340 1.00 87.94 131 PRO A C 1
ATOM 1046 O O . PRO A 1 131 ? 5.318 -10.720 -13.771 1.00 87.94 131 PRO A O 1
ATOM 1049 N N . ILE A 1 132 ? 3.853 -9.032 -13.966 1.00 87.31 132 ILE A N 1
ATOM 1050 C CA . ILE A 1 132 ? 4.478 -8.135 -12.979 1.00 87.31 132 ILE A CA 1
ATOM 1051 C C . ILE A 1 132 ? 4.683 -8.759 -11.588 1.00 87.31 132 ILE A C 1
ATOM 1053 O O . ILE A 1 132 ? 5.608 -8.369 -10.882 1.00 87.31 132 ILE A O 1
ATOM 1057 N N . ASN A 1 133 ? 3.838 -9.715 -11.188 1.00 89.88 133 ASN A N 1
ATOM 1058 C CA . ASN A 1 133 ? 3.990 -10.491 -9.953 1.00 89.88 133 ASN A CA 1
ATOM 1059 C C . ASN A 1 133 ? 4.371 -11.954 -10.246 1.00 89.88 133 ASN A C 1
ATOM 1061 O O . ASN A 1 133 ? 4.030 -12.856 -9.484 1.00 89.88 133 ASN A O 1
ATOM 1065 N N . GLY A 1 134 ? 5.008 -12.206 -11.394 1.00 89.12 134 GLY A N 1
ATOM 1066 C CA . GLY A 1 134 ? 5.416 -13.537 -11.839 1.00 89.12 134 GLY A CA 1
ATOM 1067 C C . GLY A 1 134 ? 4.255 -14.489 -12.131 1.00 89.12 134 GLY A C 1
ATOM 1068 O O . GLY A 1 134 ? 4.470 -15.698 -12.181 1.00 89.12 134 GLY A O 1
ATOM 1069 N N . CYS A 1 135 ? 3.026 -13.978 -12.290 1.00 90.88 135 CYS A N 1
ATOM 1070 C CA . CYS A 1 135 ? 1.805 -14.784 -12.302 1.00 90.88 135 CYS A CA 1
ATOM 1071 C C . CYS A 1 135 ? 1.694 -15.708 -11.073 1.00 90.88 135 CYS A C 1
ATOM 1073 O O . CYS A 1 135 ? 1.153 -16.809 -11.173 1.00 90.88 135 CYS A O 1
ATOM 1075 N N . GLU A 1 136 ? 2.219 -15.291 -9.919 1.00 92.56 136 GLU A N 1
ATOM 1076 C CA . GLU A 1 136 ? 2.212 -16.112 -8.706 1.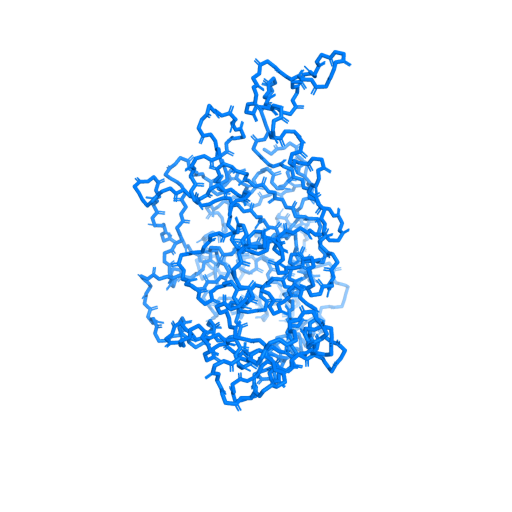00 92.56 136 GLU A CA 1
ATOM 1077 C C . GLU A 1 136 ? 0.900 -16.023 -7.915 1.00 92.56 136 GLU A C 1
ATOM 1079 O O . GLU A 1 136 ? 0.601 -16.902 -7.110 1.00 92.56 136 GLU A O 1
ATOM 1084 N N . TRP A 1 137 ? 0.109 -14.973 -8.126 1.00 95.56 137 TRP A N 1
ATOM 1085 C CA . TRP A 1 137 ? -1.243 -14.833 -7.587 1.00 95.56 137 TRP A CA 1
ATOM 1086 C C . TRP A 1 137 ? -2.102 -13.966 -8.512 1.00 95.56 137 TRP A C 1
ATOM 1088 O O . TRP A 1 137 ? -1.568 -13.118 -9.236 1.00 95.56 137 TRP A O 1
ATOM 1098 N N . PRO A 1 138 ? -3.432 -14.140 -8.501 1.00 95.44 138 PRO A N 1
ATOM 1099 C CA . PRO A 1 138 ? -4.315 -13.242 -9.226 1.00 95.44 138 PRO A CA 1
ATOM 1100 C C . PRO A 1 138 ? -4.347 -11.852 -8.581 1.00 95.44 138 PRO A C 1
ATOM 1102 O O . PRO A 1 138 ? -4.367 -11.719 -7.360 1.00 95.44 138 PRO A O 1
ATOM 1105 N N . VAL A 1 139 ? -4.411 -10.806 -9.403 1.00 95.31 139 VAL A N 1
ATOM 1106 C CA . VAL A 1 139 ? -4.528 -9.412 -8.961 1.00 95.31 139 VAL A CA 1
ATOM 1107 C C . VAL A 1 139 ? -6.005 -8.997 -8.996 1.00 95.31 139 VAL A C 1
ATOM 1109 O O . VAL A 1 139 ? -6.572 -8.860 -10.085 1.00 95.31 139 VAL A O 1
ATOM 1112 N N . PRO A 1 140 ? -6.653 -8.789 -7.837 1.00 95.31 140 PRO A N 1
ATOM 1113 C CA . PRO A 1 140 ? -8.059 -8.419 -7.766 1.00 95.31 140 PRO A CA 1
ATOM 1114 C C . PRO A 1 140 ? -8.254 -6.923 -8.063 1.00 95.31 140 PRO A C 1
ATOM 1116 O O . PRO A 1 140 ? -7.962 -6.072 -7.222 1.00 95.31 140 PRO A O 1
ATOM 1119 N N . ILE A 1 141 ? -8.809 -6.583 -9.229 1.00 96.69 141 ILE A N 1
ATOM 1120 C CA . ILE A 1 141 ? -9.072 -5.192 -9.650 1.00 96.69 141 ILE A CA 1
ATOM 1121 C C . ILE A 1 141 ? -10.529 -4.994 -10.092 1.00 96.69 141 ILE A C 1
ATOM 1123 O O . ILE A 1 141 ? -11.208 -5.969 -10.418 1.00 96.69 141 ILE A O 1
ATOM 1127 N N . PRO A 1 142 ? -11.068 -3.761 -10.100 1.00 97.56 142 PRO A N 1
ATOM 1128 C CA . PRO A 1 142 ? -12.388 -3.520 -10.679 1.00 97.56 142 PRO A CA 1
ATOM 1129 C C . PRO A 1 142 ? -12.443 -3.899 -12.167 1.00 97.56 142 PRO A C 1
ATOM 1131 O O . PRO A 1 142 ? -11.466 -3.740 -12.896 1.00 97.56 142 PRO A O 1
ATOM 1134 N N . LYS A 1 143 ? -13.594 -4.399 -12.630 1.00 97.00 143 LYS A N 1
ATOM 1135 C CA . LYS A 1 143 ? -13.797 -4.837 -14.028 1.00 97.00 143 LYS A CA 1
ATOM 1136 C C . LYS A 1 143 ? -13.614 -3.718 -15.052 1.00 97.00 143 LYS A C 1
ATOM 1138 O O . LYS A 1 143 ? -13.271 -3.985 -16.198 1.00 97.00 143 LYS A O 1
ATOM 1143 N N . ASP A 1 144 ? -13.890 -2.489 -14.640 1.00 95.25 144 ASP A N 1
ATOM 1144 C CA . ASP A 1 144 ? -13.762 -1.266 -15.424 1.00 95.25 144 ASP A CA 1
ATOM 1145 C C . ASP A 1 144 ? -12.376 -0.606 -15.288 1.00 95.25 144 ASP A C 1
ATOM 1147 O O . ASP A 1 144 ? -12.147 0.460 -15.858 1.00 95.25 144 ASP A O 1
ATOM 1151 N N . THR A 1 145 ? -11.435 -1.231 -14.571 1.00 95.38 145 THR A N 1
ATOM 1152 C CA . THR A 1 145 ? -10.087 -0.698 -14.343 1.00 95.38 145 THR A CA 1
ATOM 1153 C C . THR A 1 145 ? -9.083 -1.199 -15.370 1.00 95.38 145 THR A C 1
ATOM 1155 O O . THR A 1 145 ? -9.063 -2.367 -15.749 1.00 95.38 145 THR A O 1
ATOM 1158 N N . ASN A 1 146 ? -8.164 -0.311 -15.750 1.00 92.88 146 ASN A N 1
ATOM 1159 C CA . ASN A 1 146 ? -6.967 -0.654 -16.503 1.00 92.88 146 ASN A CA 1
ATOM 1160 C C . ASN A 1 146 ? -5.726 -0.112 -15.772 1.00 92.88 146 ASN A C 1
ATOM 1162 O O . ASN A 1 146 ? -5.596 1.099 -15.574 1.00 92.88 146 ASN A O 1
ATOM 1166 N N . LEU A 1 147 ? -4.805 -0.999 -15.381 1.00 93.25 147 LEU A N 1
ATOM 1167 C CA . LEU A 1 147 ? -3.582 -0.614 -14.668 1.00 93.25 147 LEU A CA 1
ATOM 1168 C C . LEU A 1 147 ? -2.639 0.253 -15.513 1.00 93.25 147 LEU A C 1
ATOM 1170 O O . LEU A 1 147 ? -1.905 1.060 -14.946 1.00 93.25 147 LEU A O 1
ATOM 1174 N N . ASP A 1 148 ? -2.703 0.182 -16.844 1.00 92.06 148 ASP A N 1
ATOM 1175 C CA . ASP A 1 148 ? -1.959 1.099 -17.712 1.00 92.06 148 ASP A CA 1
ATOM 1176 C C . ASP A 1 148 ? -2.466 2.537 -17.566 1.00 92.06 148 ASP A C 1
ATOM 1178 O O . ASP A 1 148 ? -1.673 3.479 -17.586 1.00 92.06 148 ASP A O 1
ATOM 1182 N N . LEU A 1 149 ? -3.775 2.729 -17.365 1.00 94.31 149 LEU A N 1
ATOM 1183 C CA . LEU A 1 149 ? -4.349 4.054 -17.118 1.00 94.31 149 LEU A CA 1
ATOM 1184 C C . LEU A 1 149 ? -3.961 4.578 -15.735 1.00 94.31 149 LEU A C 1
ATOM 1186 O O . LEU A 1 149 ? -3.576 5.741 -15.625 1.00 94.31 149 LEU A O 1
ATOM 1190 N N . VAL A 1 150 ? -3.974 3.715 -14.712 1.00 96.38 150 VAL A N 1
ATOM 1191 C CA . VAL A 1 150 ? -3.453 4.051 -13.373 1.00 96.38 150 VAL A CA 1
ATOM 1192 C C . VAL A 1 150 ? -1.992 4.482 -13.481 1.00 96.38 150 VAL A C 1
ATOM 1194 O O . VAL A 1 150 ? -1.616 5.551 -13.006 1.00 96.38 150 VAL A O 1
ATOM 1197 N N . ARG A 1 151 ? -1.167 3.701 -14.183 1.00 94.56 151 ARG A N 1
ATOM 1198 C CA . ARG A 1 151 ? 0.241 4.018 -14.427 1.00 94.56 151 ARG A CA 1
ATOM 1199 C C . ARG A 1 151 ? 0.409 5.354 -15.149 1.00 94.56 151 ARG A C 1
ATOM 1201 O O . ARG A 1 151 ? 1.249 6.151 -14.745 1.00 94.56 151 ARG A O 1
ATOM 1208 N N . ILE A 1 152 ? -0.379 5.627 -16.191 1.00 94.50 152 ILE A N 1
ATOM 1209 C CA . ILE A 1 152 ? -0.349 6.909 -16.911 1.00 94.50 152 ILE A CA 1
ATOM 1210 C C . ILE A 1 152 ? -0.708 8.074 -15.983 1.00 94.50 152 ILE A C 1
ATOM 1212 O O . ILE A 1 152 ? -0.061 9.119 -16.059 1.00 94.50 152 ILE A O 1
ATOM 1216 N N . GLU A 1 153 ? -1.707 7.911 -15.116 1.00 96.56 153 GLU A N 1
ATOM 1217 C CA . GLU A 1 153 ? -2.083 8.932 -14.139 1.00 96.56 153 GLU A CA 1
ATOM 1218 C C . GLU A 1 153 ? -0.933 9.210 -13.161 1.00 96.56 153 GLU A C 1
ATOM 1220 O O . GLU A 1 153 ? -0.570 10.370 -12.966 1.00 96.56 153 GLU A O 1
ATOM 1225 N N . MET A 1 154 ? -0.294 8.166 -12.623 1.00 96.94 154 MET A N 1
ATOM 1226 C CA . MET A 1 154 ? 0.866 8.307 -11.732 1.00 96.94 154 MET A CA 1
ATOM 1227 C C . MET A 1 154 ? 2.056 8.980 -12.436 1.00 96.94 154 MET A C 1
ATOM 1229 O O . MET A 1 154 ? 2.682 9.882 -11.880 1.00 96.94 154 MET A O 1
ATOM 1233 N N . LEU A 1 155 ? 2.332 8.616 -13.691 1.00 94.88 155 LEU A N 1
ATOM 1234 C CA . LEU A 1 155 ? 3.390 9.233 -14.498 1.00 94.88 155 LEU A CA 1
ATOM 1235 C C . LEU A 1 155 ? 3.116 10.714 -14.786 1.00 94.88 155 LEU A C 1
ATOM 1237 O O . LEU A 1 155 ? 4.038 11.527 -14.760 1.00 94.88 155 LEU A O 1
ATOM 1241 N N . ASN A 1 156 ? 1.860 11.090 -15.038 1.00 94.62 156 ASN A N 1
ATOM 1242 C CA . ASN A 1 156 ? 1.475 12.493 -15.218 1.00 94.62 156 ASN A CA 1
ATOM 1243 C C . ASN A 1 156 ? 1.643 13.313 -13.925 1.00 94.62 156 ASN A C 1
ATOM 1245 O O . ASN A 1 156 ? 1.833 14.524 -14.000 1.00 94.62 156 ASN A O 1
ATOM 1249 N N . LYS A 1 157 ? 1.613 12.663 -12.755 1.00 93.81 157 LYS A N 1
ATOM 1250 C CA . LYS A 1 157 ? 1.946 13.265 -11.452 1.00 93.81 157 LYS A CA 1
ATOM 1251 C C . LYS A 1 157 ? 3.458 13.311 -11.178 1.00 93.81 157 LYS A C 1
ATOM 1253 O O . LYS A 1 157 ? 3.870 13.767 -10.116 1.00 93.81 157 LYS A O 1
ATOM 1258 N N . GLY A 1 158 ? 4.288 12.856 -12.122 1.00 93.06 158 GLY A N 1
ATOM 1259 C CA . GLY A 1 158 ? 5.747 12.827 -11.997 1.00 93.06 158 GLY A CA 1
ATOM 1260 C C . GLY A 1 158 ? 6.278 11.684 -11.131 1.00 93.06 158 GLY A C 1
ATOM 1261 O O . GLY A 1 158 ? 7.427 11.738 -10.699 1.00 93.06 158 GLY A O 1
ATOM 1262 N N . LEU A 1 159 ? 5.461 10.664 -10.853 1.00 93.31 159 LEU A N 1
ATOM 1263 C CA . LEU A 1 159 ? 5.864 9.536 -10.019 1.00 93.31 159 LEU A CA 1
ATOM 1264 C C . LEU A 1 159 ? 6.627 8.494 -10.834 1.00 93.31 159 LEU A C 1
ATOM 1266 O O . LEU A 1 159 ? 6.236 8.141 -11.947 1.00 93.31 159 LEU A O 1
ATOM 1270 N N . GLU A 1 160 ? 7.683 7.957 -10.232 1.00 89.50 160 GLU A N 1
ATOM 1271 C CA . GLU A 1 160 ? 8.513 6.916 -10.843 1.00 89.50 160 GLU A CA 1
ATOM 1272 C C . GLU A 1 160 ? 8.384 5.551 -10.162 1.00 89.50 160 GLU A C 1
ATOM 1274 O O . GLU A 1 160 ? 8.466 4.521 -10.828 1.00 89.50 160 GLU A O 1
ATOM 1279 N N . TYR A 1 161 ? 8.174 5.551 -8.843 1.00 90.81 161 TYR A N 1
ATOM 1280 C CA . TYR A 1 161 ? 8.012 4.355 -8.022 1.00 90.81 161 TYR A CA 1
ATOM 1281 C C . TYR A 1 161 ? 6.721 4.480 -7.230 1.00 90.81 161 TYR A C 1
ATOM 1283 O O . TYR A 1 161 ? 6.534 5.444 -6.482 1.00 90.81 161 TYR A O 1
ATOM 1291 N N . VAL A 1 162 ? 5.846 3.494 -7.392 1.00 94.44 162 VAL A N 1
ATOM 1292 C CA . VAL A 1 162 ? 4.579 3.411 -6.670 1.00 94.44 162 VAL A CA 1
ATOM 1293 C C . VAL A 1 162 ? 4.443 2.055 -6.004 1.00 94.44 162 VAL A C 1
ATOM 1295 O O . VAL A 1 162 ? 4.949 1.056 -6.511 1.00 94.44 162 VAL A O 1
ATOM 1298 N N . TRP A 1 163 ? 3.770 2.033 -4.861 1.00 95.12 163 TRP A N 1
ATOM 1299 C CA . TRP A 1 163 ? 3.417 0.806 -4.163 1.00 95.12 163 TRP A CA 1
ATOM 1300 C C . TRP A 1 163 ? 1.915 0.591 -4.264 1.00 95.12 163 TRP A C 1
ATOM 1302 O O . TRP A 1 163 ? 1.140 1.518 -4.025 1.00 95.12 163 TRP A O 1
ATOM 1312 N N . LEU A 1 164 ? 1.520 -0.625 -4.623 1.00 95.69 164 LEU A N 1
ATOM 1313 C CA . LEU A 1 164 ? 0.128 -1.024 -4.759 1.00 95.69 164 LEU A CA 1
ATOM 1314 C C . LEU A 1 164 ? -0.048 -2.387 -4.085 1.00 95.69 164 LEU A C 1
ATOM 1316 O O . LEU A 1 164 ? 0.535 -3.377 -4.523 1.00 95.69 164 LEU A O 1
ATOM 1320 N N . ASP A 1 165 ? -0.848 -2.425 -3.023 1.00 94.00 165 ASP A N 1
ATOM 1321 C CA . ASP A 1 165 ? -1.067 -3.597 -2.166 1.00 94.00 165 ASP A CA 1
ATOM 1322 C C . ASP A 1 165 ? -1.449 -4.857 -2.950 1.00 94.00 165 ASP A C 1
ATOM 1324 O O . ASP A 1 165 ? -0.846 -5.907 -2.746 1.00 94.00 165 ASP A O 1
ATOM 1328 N N . VAL A 1 166 ? -2.385 -4.756 -3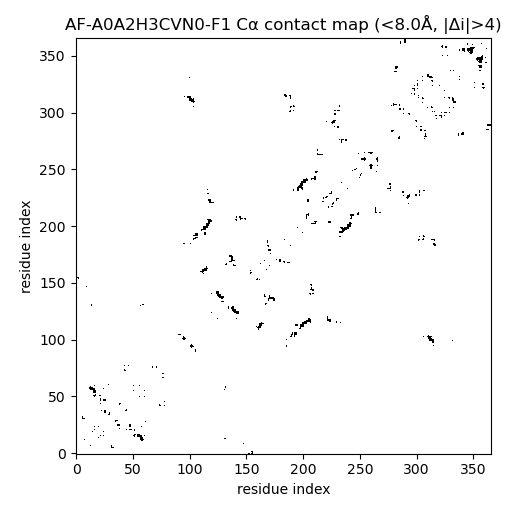.893 1.00 94.31 166 VAL A N 1
ATOM 1329 C CA . VAL A 1 166 ? -2.860 -5.900 -4.688 1.00 94.31 166 VAL A CA 1
ATOM 1330 C C . VAL A 1 166 ? -1.779 -6.512 -5.590 1.00 94.31 166 VAL A C 1
ATOM 1332 O O . VAL A 1 166 ? -1.901 -7.672 -5.982 1.00 94.31 166 VAL A O 1
ATOM 1335 N N . LEU A 1 167 ? -0.716 -5.758 -5.901 1.00 94.06 167 LEU A N 1
ATOM 1336 C CA . LEU A 1 167 ? 0.450 -6.238 -6.651 1.00 94.06 167 LEU A CA 1
ATOM 1337 C C . LEU A 1 167 ? 1.594 -6.694 -5.747 1.00 94.06 167 LEU A C 1
ATOM 1339 O O . LEU A 1 167 ? 2.360 -7.560 -6.148 1.00 94.06 167 LEU A O 1
ATOM 1343 N N . CYS A 1 168 ? 1.745 -6.086 -4.570 1.00 92.56 168 CYS A N 1
ATOM 1344 C CA . CYS A 1 168 ? 2.909 -6.287 -3.708 1.00 92.56 168 CYS A CA 1
ATOM 1345 C C . CYS A 1 168 ? 2.672 -7.281 -2.566 1.00 92.56 168 CYS A C 1
ATOM 1347 O O . CYS A 1 168 ? 3.639 -7.790 -2.013 1.00 92.56 168 CYS A O 1
ATOM 1349 N N . LEU A 1 169 ? 1.417 -7.545 -2.202 1.00 93.31 169 LEU A N 1
ATOM 1350 C CA . LEU A 1 169 ? 1.042 -8.564 -1.226 1.00 93.31 169 LEU A CA 1
ATOM 1351 C C . LEU A 1 169 ? 0.452 -9.763 -1.961 1.00 93.31 169 LEU A C 1
ATOM 1353 O O . LEU A 1 169 ? -0.438 -9.588 -2.800 1.00 93.31 169 LEU A O 1
ATOM 1357 N N . ARG A 1 170 ? 0.886 -10.977 -1.609 1.00 94.56 170 ARG A N 1
ATOM 1358 C CA . ARG A 1 170 ? 0.317 -12.203 -2.176 1.00 94.56 170 ARG A 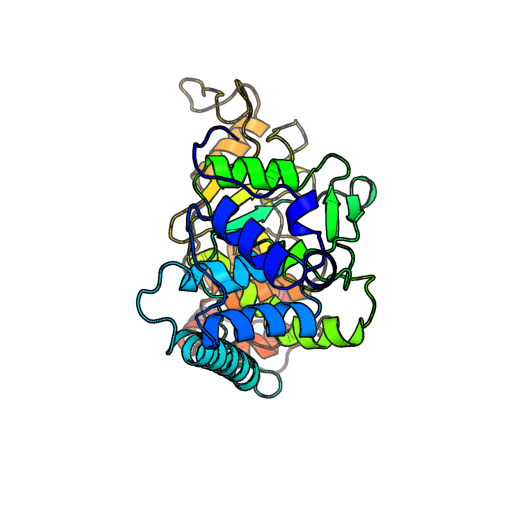CA 1
ATOM 1359 C C . ARG A 1 170 ? -1.177 -12.287 -1.881 1.00 94.56 170 ARG A C 1
ATOM 1361 O O . ARG A 1 170 ? -1.590 -12.185 -0.726 1.00 94.56 170 ARG A O 1
ATOM 1368 N N . GLN A 1 171 ? -1.982 -12.442 -2.927 1.00 94.06 171 GLN A N 1
ATOM 1369 C CA . GLN A 1 171 ? -3.443 -12.502 -2.840 1.00 94.06 171 GLN A CA 1
ATOM 1370 C C . GLN A 1 171 ? -3.937 -13.949 -2.807 1.00 94.06 171 GLN A C 1
ATOM 1372 O O . GLN A 1 171 ? -3.216 -14.873 -3.173 1.00 94.06 171 GLN A O 1
ATOM 1377 N N . GLU A 1 172 ? -5.173 -14.134 -2.351 1.00 91.75 172 GLU A N 1
ATOM 1378 C CA . GLU A 1 172 ? -5.835 -15.440 -2.307 1.00 91.75 172 GLU A CA 1
ATOM 1379 C C . GLU A 1 172 ? -6.177 -15.954 -3.717 1.00 91.75 172 GLU A C 1
ATOM 1381 O O . GLU A 1 172 ? -6.599 -15.186 -4.582 1.00 91.75 172 GLU A O 1
ATOM 1386 N N . GLY A 1 173 ? -6.047 -17.265 -3.923 1.00 90.00 173 GLY A N 1
ATOM 1387 C CA . GLY A 1 173 ? -6.368 -17.959 -5.172 1.00 90.00 173 GLY A CA 1
ATOM 1388 C C . GLY A 1 173 ? -5.149 -18.252 -6.052 1.00 90.00 173 GLY A C 1
ATOM 1389 O O . GLY A 1 173 ? -5.316 -18.668 -7.199 1.00 90.00 173 GLY A O 1
ATOM 1390 N N . GLY A 1 174 ? -3.938 -18.028 -5.536 1.00 89.88 174 GLY A N 1
ATOM 1391 C CA . GLY A 1 174 ? -2.680 -18.298 -6.225 1.00 89.88 174 GLY A CA 1
ATOM 1392 C C . GLY A 1 174 ? -2.158 -19.723 -6.003 1.00 89.88 174 GLY A C 1
ATOM 1393 O O . GLY A 1 174 ? -2.579 -20.419 -5.075 1.00 89.88 174 GLY A O 1
ATOM 1394 N N . PRO A 1 175 ? -1.200 -20.201 -6.820 1.00 89.81 175 PRO A N 1
ATOM 1395 C CA . PRO A 1 175 ? -0.331 -21.292 -6.396 1.00 89.81 175 PRO A CA 1
ATOM 1396 C C . PRO A 1 175 ? 0.396 -20.930 -5.087 1.00 89.81 175 PRO A C 1
ATOM 1398 O O . PRO A 1 175 ? 0.699 -19.769 -4.827 1.00 89.81 175 PRO A O 1
ATOM 1401 N N . ARG A 1 176 ? 0.733 -21.949 -4.286 1.00 91.94 176 ARG A N 1
ATOM 1402 C CA . ARG A 1 176 ? 1.500 -21.798 -3.034 1.00 91.94 176 ARG A CA 1
ATOM 1403 C C . ARG A 1 176 ? 0.828 -20.910 -1.977 1.00 91.94 176 ARG A C 1
ATOM 1405 O O . ARG A 1 176 ? 1.454 -20.038 -1.382 1.00 91.94 176 ARG A O 1
ATOM 1412 N N . GLU A 1 177 ? -0.442 -21.181 -1.682 1.00 92.19 177 GLU A N 1
ATOM 1413 C CA . GLU A 1 177 ? -1.164 -20.527 -0.577 1.00 92.19 177 GLU A CA 1
ATOM 1414 C C . GLU A 1 177 ? -0.500 -20.695 0.800 1.00 92.19 177 GLU A C 1
ATOM 1416 O O . GLU A 1 177 ? -0.690 -19.863 1.687 1.00 92.19 177 GLU A O 1
ATOM 1421 N N . ASP A 1 178 ? 0.329 -21.729 0.970 1.00 93.56 178 ASP A N 1
ATOM 1422 C CA . ASP A 1 178 ? 1.206 -21.882 2.132 1.00 93.56 178 ASP A CA 1
ATOM 1423 C C . ASP A 1 178 ? 2.143 -20.677 2.304 1.00 93.56 178 ASP A C 1
ATOM 1425 O O . ASP A 1 178 ? 2.295 -20.175 3.417 1.00 93.56 178 ASP A O 1
ATOM 1429 N N . LEU A 1 179 ? 2.705 -20.156 1.206 1.00 94.12 179 LEU A N 1
ATOM 1430 C CA . LEU A 1 179 ? 3.565 -18.973 1.238 1.00 94.12 179 LEU A CA 1
ATOM 1431 C C . LEU A 1 179 ? 2.784 -17.724 1.620 1.00 94.12 179 LEU A C 1
ATOM 1433 O O . LEU A 1 179 ? 3.307 -16.914 2.374 1.00 94.12 179 LEU A O 1
ATOM 1437 N N . ARG A 1 180 ? 1.526 -17.583 1.177 1.00 94.44 180 ARG A N 1
ATOM 1438 C CA . ARG A 1 180 ? 0.706 -16.415 1.535 1.00 94.44 180 ARG A CA 1
ATOM 1439 C C . ARG A 1 180 ? 0.550 -16.308 3.042 1.00 94.44 180 ARG A C 1
ATOM 1441 O O . ARG A 1 180 ? 0.723 -15.231 3.599 1.00 94.44 180 ARG A O 1
ATOM 1448 N N . LEU A 1 181 ? 0.231 -17.421 3.699 1.00 91.88 181 LEU A N 1
ATOM 1449 C CA . LEU A 1 181 ? 0.067 -17.448 5.150 1.00 91.88 181 LEU A CA 1
ATOM 1450 C C . LEU A 1 181 ? 1.369 -17.102 5.881 1.00 91.88 181 LEU A C 1
ATOM 1452 O O . LEU A 1 181 ? 1.316 -16.411 6.895 1.00 91.88 181 LEU A O 1
ATOM 1456 N N . GLU A 1 182 ? 2.519 -17.551 5.376 1.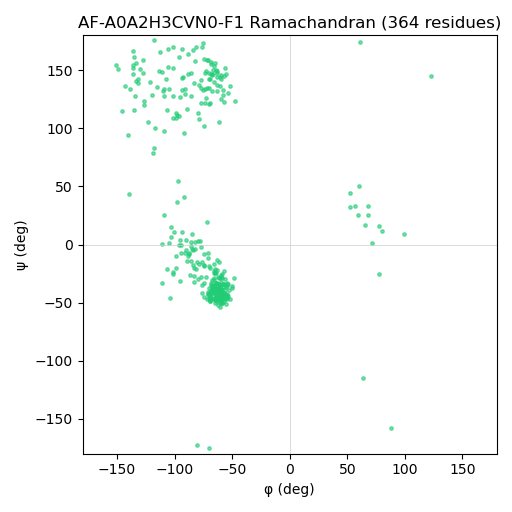00 92.94 182 GLU A N 1
ATOM 1457 C CA . GLU A 1 182 ? 3.825 -17.230 5.960 1.00 92.94 182 GLU A CA 1
ATOM 1458 C C . GLU A 1 182 ? 4.239 -15.770 5.720 1.00 92.94 182 GLU A C 1
ATOM 1460 O O . GLU A 1 182 ? 4.609 -15.084 6.671 1.00 92.94 182 GLU A O 1
ATOM 1465 N N . GLU A 1 183 ? 4.115 -15.267 4.490 1.00 93.88 183 GLU A N 1
ATOM 1466 C CA . GLU A 1 183 ? 4.404 -13.875 4.115 1.00 93.88 183 GLU A CA 1
ATOM 1467 C C . GLU A 1 183 ? 3.507 -12.901 4.899 1.00 93.88 183 GLU A C 1
ATOM 1469 O O . GLU A 1 183 ? 3.977 -11.922 5.486 1.00 93.88 183 GLU A O 1
ATOM 1474 N N . TRP A 1 184 ? 2.211 -13.211 5.021 1.00 94.31 184 TRP A N 1
ATOM 1475 C CA . TRP A 1 184 ? 1.249 -12.347 5.707 1.00 94.31 184 TRP A CA 1
ATOM 1476 C C . TRP A 1 184 ? 1.533 -12.170 7.193 1.00 94.31 184 TRP A C 1
ATOM 1478 O O . TRP A 1 184 ? 1.144 -11.136 7.737 1.00 94.31 184 TRP A O 1
ATOM 1488 N N . LYS A 1 185 ? 2.235 -13.105 7.852 1.00 94.44 185 LYS A N 1
ATOM 1489 C CA . LYS A 1 185 ? 2.646 -12.932 9.256 1.00 94.44 185 LYS A CA 1
ATOM 1490 C C . LYS A 1 185 ? 3.427 -11.641 9.460 1.00 94.44 185 LYS A C 1
ATOM 1492 O O . LYS A 1 185 ? 3.260 -11.032 10.514 1.00 94.44 185 LYS A O 1
ATOM 1497 N N . LEU A 1 186 ? 4.242 -11.248 8.476 1.00 93.50 186 LEU A N 1
ATOM 1498 C CA . LEU A 1 186 ? 5.087 -10.057 8.502 1.00 93.50 186 LEU A CA 1
ATOM 1499 C C . LEU A 1 186 ? 4.518 -8.914 7.653 1.00 93.50 186 LEU A C 1
ATOM 1501 O O . LEU A 1 186 ? 4.463 -7.780 8.125 1.00 93.50 186 LEU A O 1
ATOM 1505 N N . ASP A 1 187 ? 4.065 -9.182 6.431 1.00 93.12 187 ASP A N 1
ATOM 1506 C CA . ASP A 1 187 ? 3.785 -8.116 5.462 1.00 93.12 187 ASP A CA 1
ATOM 1507 C C . ASP A 1 187 ? 2.468 -7.371 5.748 1.00 93.12 187 ASP A C 1
ATOM 1509 O O . ASP A 1 187 ? 2.419 -6.140 5.716 1.00 93.12 187 ASP A O 1
ATOM 1513 N N . VAL A 1 188 ? 1.399 -8.092 6.111 1.00 93.06 188 VAL A N 1
ATOM 1514 C CA . VAL A 1 188 ? 0.091 -7.499 6.464 1.00 93.06 188 VAL A CA 1
ATOM 1515 C C . VAL A 1 188 ? 0.164 -6.538 7.665 1.00 93.06 188 VAL A C 1
ATOM 1517 O O . VAL A 1 188 ? -0.445 -5.471 7.622 1.00 93.06 188 VAL A O 1
ATOM 1520 N N . PRO A 1 189 ? 0.870 -6.849 8.762 1.00 92.44 189 PRO A N 1
ATOM 1521 C CA . PRO A 1 189 ? 0.948 -5.925 9.891 1.00 92.44 189 PRO A CA 1
ATOM 1522 C C . PRO A 1 189 ? 1.946 -4.772 9.673 1.00 92.44 189 PRO A C 1
ATOM 1524 O O . PRO A 1 189 ? 1.849 -3.764 10.373 1.00 92.44 189 PRO A O 1
ATOM 1527 N N . THR A 1 190 ? 2.874 -4.871 8.711 1.00 92.25 190 THR A N 1
ATOM 1528 C CA . THR A 1 190 ? 3.929 -3.857 8.493 1.00 92.25 190 THR A CA 1
ATOM 1529 C C . THR A 1 190 ? 3.665 -2.909 7.325 1.00 92.25 190 THR A C 1
ATOM 1531 O O . THR A 1 190 ? 4.141 -1.774 7.362 1.00 92.25 190 THR A O 1
ATOM 1534 N N . PHE A 1 191 ? 2.847 -3.282 6.329 1.00 90.94 191 PHE A N 1
ATOM 1535 C CA . PHE A 1 191 ? 2.633 -2.430 5.148 1.00 90.94 191 PHE A CA 1
ATOM 1536 C C . PHE A 1 191 ? 2.066 -1.043 5.488 1.00 90.94 191 PHE A C 1
ATOM 1538 O O . PHE A 1 191 ? 2.303 -0.081 4.761 1.00 90.94 191 PHE A O 1
ATOM 1545 N N . GLY A 1 192 ? 1.350 -0.899 6.609 1.00 89.69 192 GLY A N 1
ATOM 1546 C CA . GLY A 1 192 ? 0.850 0.398 7.068 1.00 89.69 192 GLY A CA 1
ATOM 1547 C C . GLY A 1 192 ? 1.957 1.431 7.307 1.00 89.69 192 GLY A C 1
ATOM 1548 O O . GLY A 1 192 ? 1.712 2.628 7.167 1.00 89.69 192 GLY A O 1
ATOM 1549 N N . ALA A 1 193 ? 3.189 0.992 7.590 1.00 88.75 193 ALA A N 1
ATOM 1550 C CA . ALA A 1 193 ? 4.339 1.881 7.699 1.00 88.75 193 ALA A CA 1
ATOM 1551 C C . ALA A 1 193 ? 4.586 2.637 6.379 1.00 88.75 193 ALA A C 1
ATOM 1553 O O . ALA A 1 193 ? 4.892 3.832 6.404 1.00 88.75 193 ALA A O 1
ATOM 1554 N N . LEU A 1 194 ? 4.391 1.979 5.229 1.00 89.88 194 LEU A N 1
ATOM 1555 C CA . LEU A 1 194 ? 4.622 2.557 3.897 1.00 89.88 194 LEU A CA 1
ATOM 1556 C C . LEU A 1 194 ? 3.780 3.789 3.643 1.00 89.88 194 LEU A C 1
ATOM 1558 O O . LEU A 1 194 ? 4.264 4.793 3.119 1.00 89.88 194 LEU A O 1
ATOM 1562 N N . TYR A 1 195 ? 2.528 3.718 4.077 1.00 91.25 195 TYR A N 1
ATOM 1563 C CA . TYR A 1 195 ? 1.577 4.798 3.925 1.00 91.25 195 TYR A CA 1
ATOM 1564 C C . TYR A 1 195 ? 1.948 6.045 4.717 1.00 91.25 195 TYR A C 1
ATOM 1566 O O . TYR A 1 195 ? 1.447 7.114 4.400 1.00 91.25 195 TYR A O 1
ATOM 1574 N N . ASN A 1 196 ? 2.850 5.948 5.697 1.00 85.62 196 ASN A N 1
ATOM 1575 C CA . ASN A 1 196 ? 3.270 7.089 6.498 1.00 85.62 196 ASN A CA 1
ATOM 1576 C C . ASN A 1 196 ? 4.370 7.930 5.822 1.00 85.62 196 ASN A C 1
ATOM 1578 O O . ASN A 1 196 ? 4.472 9.130 6.071 1.00 85.62 196 ASN A O 1
ATOM 1582 N N . MET A 1 197 ? 5.197 7.335 4.962 1.00 83.25 197 MET A N 1
ATOM 1583 C CA . MET A 1 197 ? 6.449 7.960 4.504 1.00 83.25 197 MET A CA 1
ATOM 1584 C C . MET A 1 197 ? 6.272 9.000 3.398 1.00 83.25 197 MET A C 1
ATOM 1586 O O . MET A 1 197 ? 7.083 9.917 3.285 1.00 83.25 197 MET A O 1
ATOM 1590 N N . LYS A 1 198 ? 5.243 8.845 2.564 1.00 90.81 198 LYS A N 1
ATOM 1591 C CA . LYS A 1 198 ? 5.045 9.639 1.349 1.00 90.81 198 LYS A CA 1
ATOM 1592 C C . LYS A 1 198 ? 3.607 10.088 1.194 1.00 90.81 198 LYS A C 1
ATOM 1594 O O . LYS A 1 198 ? 2.711 9.602 1.882 1.00 90.81 198 LYS A O 1
ATOM 1599 N N . LYS A 1 199 ? 3.394 11.032 0.278 1.00 94.19 199 LYS A N 1
ATOM 1600 C CA . LYS A 1 199 ? 2.052 11.425 -0.145 1.00 94.19 199 LYS A CA 1
ATOM 1601 C C . LYS A 1 199 ? 1.309 10.207 -0.696 1.00 94.19 199 LYS A C 1
ATOM 1603 O O . LYS A 1 199 ? 1.829 9.513 -1.567 1.00 94.19 199 LYS A O 1
ATOM 1608 N N . VAL A 1 200 ? 0.101 9.973 -0.188 1.00 96.00 200 VAL A N 1
ATOM 1609 C CA . VAL A 1 200 ? -0.742 8.836 -0.587 1.00 96.00 200 VAL A CA 1
ATOM 1610 C C . VAL A 1 200 ? -1.647 9.232 -1.748 1.00 96.00 200 VAL A C 1
ATOM 1612 O O . VAL A 1 200 ? -2.296 10.274 -1.700 1.00 96.00 200 VAL A O 1
ATOM 1615 N N . HIS A 1 201 ? -1.731 8.390 -2.773 1.00 97.44 201 HIS A N 1
ATOM 1616 C CA . HIS A 1 201 ? -2.567 8.620 -3.952 1.00 97.44 201 HIS A CA 1
ATOM 1617 C C . HIS A 1 201 ? -3.850 7.786 -3.854 1.00 97.44 201 HIS A C 1
ATOM 1619 O O . HIS A 1 201 ? -3.805 6.561 -3.933 1.00 97.44 201 HIS A O 1
ATOM 1625 N N . CYS A 1 202 ? -4.990 8.441 -3.624 1.00 97.56 202 CYS A N 1
ATOM 1626 C CA . CYS A 1 202 ? -6.225 7.798 -3.173 1.00 97.56 202 CYS A CA 1
ATOM 1627 C C . CYS A 1 202 ? -7.290 7.694 -4.274 1.00 97.56 202 CYS A C 1
ATOM 1629 O O . CYS A 1 202 ? -7.875 8.702 -4.674 1.00 97.56 202 CYS A O 1
ATOM 1631 N N . TYR A 1 203 ? -7.642 6.473 -4.675 1.00 98.12 203 TYR A N 1
ATOM 1632 C CA . TYR A 1 203 ? -8.831 6.188 -5.482 1.00 98.12 203 TYR A CA 1
ATOM 1633 C C . TYR A 1 203 ? -10.038 5.863 -4.592 1.00 98.12 203 TYR A C 1
ATOM 1635 O O . TYR A 1 203 ? -10.241 4.724 -4.160 1.00 98.12 203 TYR A O 1
ATOM 1643 N N . LEU A 1 204 ? -10.874 6.864 -4.319 1.00 97.31 204 LEU A N 1
ATOM 1644 C CA . LEU A 1 204 ? -11.947 6.746 -3.324 1.00 97.31 204 LEU A CA 1
ATOM 1645 C C . LEU A 1 204 ? -13.155 5.897 -3.780 1.00 97.31 204 LEU A C 1
ATOM 1647 O O . LEU A 1 204 ? -13.907 5.415 -2.933 1.00 97.31 204 LEU A O 1
ATOM 1651 N N . ASN A 1 205 ? -13.307 5.657 -5.088 1.00 96.06 205 ASN A N 1
ATOM 1652 C CA . ASN A 1 205 ? -14.383 4.849 -5.689 1.00 96.06 205 ASN A CA 1
ATOM 1653 C C . ASN A 1 205 ? -13.943 3.450 -6.162 1.00 96.06 205 ASN A C 1
ATOM 1655 O O . ASN A 1 205 ? -14.757 2.697 -6.704 1.00 96.06 205 ASN A O 1
ATOM 1659 N N . GLY A 1 206 ? -12.672 3.097 -5.965 1.00 96.62 206 GLY A N 1
ATOM 1660 C CA . GLY A 1 206 ? -12.064 1.862 -6.461 1.00 96.62 206 GLY A CA 1
ATOM 1661 C C . GLY A 1 206 ? -10.854 2.157 -7.337 1.00 96.62 206 GLY A C 1
ATOM 1662 O O . GLY A 1 206 ? -10.844 3.162 -8.042 1.00 96.62 206 GLY A O 1
ATOM 1663 N N . LEU A 1 207 ? -9.832 1.303 -7.273 1.00 98.00 207 LEU A N 1
ATOM 1664 C CA . LEU A 1 207 ? -8.560 1.482 -7.983 1.00 98.00 207 LEU A CA 1
ATOM 1665 C C . LEU A 1 207 ? -8.776 1.856 -9.456 1.00 98.00 207 LEU A C 1
ATOM 1667 O O . LEU A 1 207 ? -9.438 1.116 -10.172 1.00 98.00 207 LEU A O 1
ATOM 1671 N N . GLY A 1 208 ? -8.221 2.979 -9.915 1.00 97.50 208 GLY A N 1
ATOM 1672 C CA . GLY A 1 208 ? -8.319 3.422 -11.312 1.00 97.50 208 GLY A CA 1
ATOM 1673 C C . GLY A 1 208 ? -9.693 3.919 -11.768 1.00 97.50 208 GLY A C 1
ATOM 1674 O O . GLY A 1 208 ? -9.832 4.295 -12.931 1.00 97.50 208 GLY A O 1
ATOM 1675 N N . ARG A 1 209 ? -10.703 3.946 -10.889 1.00 96.94 209 ARG A N 1
ATOM 1676 C CA . ARG A 1 209 ? -12.042 4.438 -11.230 1.00 96.94 209 ARG A CA 1
ATOM 1677 C C . ARG A 1 209 ? -12.133 5.957 -11.066 1.00 96.94 209 ARG A C 1
ATOM 1679 O O . ARG A 1 209 ? -11.512 6.506 -10.151 1.00 96.94 209 ARG A O 1
ATOM 1686 N N . PRO A 1 210 ? -12.942 6.636 -11.898 1.00 96.62 210 PRO A N 1
ATOM 1687 C CA . PRO A 1 210 ? -13.259 8.042 -11.702 1.00 96.62 210 PRO A CA 1
ATOM 1688 C C . PRO A 1 210 ? -13.878 8.308 -10.326 1.00 96.62 210 PRO A C 1
ATOM 1690 O O . PRO A 1 210 ? -14.660 7.503 -9.811 1.00 96.62 210 PRO A O 1
ATOM 1693 N N . LEU A 1 211 ? -13.565 9.466 -9.753 1.00 97.31 211 LEU A N 1
ATOM 1694 C CA . LEU A 1 211 ? -14.199 9.954 -8.542 1.00 97.31 211 LEU A CA 1
ATOM 1695 C C . LEU A 1 211 ? -15.657 10.322 -8.840 1.00 97.31 211 LEU A C 1
ATOM 1697 O O . LEU A 1 211 ? -15.934 11.196 -9.661 1.00 97.31 211 LEU A O 1
ATOM 1701 N N . SER A 1 212 ? -16.581 9.690 -8.123 1.00 95.19 212 SER A N 1
ATOM 1702 C CA . SER A 1 212 ? -18.020 9.949 -8.210 1.00 95.19 212 SER A CA 1
ATOM 1703 C C . SER A 1 212 ? -18.633 9.942 -6.812 1.00 95.19 212 SER A C 1
ATOM 1705 O O . SER A 1 212 ? -18.349 9.055 -6.006 1.00 95.19 212 SER A O 1
ATOM 1707 N N . VAL A 1 213 ? -19.477 10.927 -6.504 1.00 96.25 213 VAL A N 1
ATOM 1708 C CA . VAL A 1 213 ? -20.159 11.042 -5.204 1.00 96.25 213 VAL A CA 1
ATOM 1709 C C . VAL A 1 213 ? -21.662 10.946 -5.436 1.00 96.25 213 VAL A C 1
ATOM 1711 O O . VAL A 1 213 ? -22.362 11.948 -5.563 1.00 96.25 213 VAL A O 1
ATOM 1714 N N . GLU A 1 214 ? -22.140 9.710 -5.531 1.00 93.62 214 GLU A N 1
ATOM 1715 C CA . GLU A 1 214 ? -23.555 9.384 -5.720 1.00 93.62 214 GLU A CA 1
ATOM 1716 C C . GLU A 1 214 ? -24.309 9.360 -4.384 1.00 93.62 214 GLU A C 1
ATOM 1718 O O . GLU A 1 214 ? -23.712 9.380 -3.306 1.00 93.62 214 GLU A O 1
ATOM 1723 N N . LYS A 1 215 ? -25.646 9.328 -4.440 1.00 93.75 215 LYS A N 1
ATOM 1724 C CA . LYS A 1 215 ? -26.525 9.447 -3.262 1.00 93.75 215 LYS A CA 1
ATOM 1725 C C . LYS A 1 215 ? -26.212 8.423 -2.161 1.00 93.75 215 LYS A C 1
ATOM 1727 O O . LYS A 1 215 ? -26.370 8.730 -0.982 1.00 93.75 215 LYS A O 1
ATOM 1732 N N . ASP A 1 216 ? -25.765 7.231 -2.534 1.00 92.38 216 ASP A N 1
ATOM 1733 C CA . ASP A 1 216 ? -25.456 6.101 -1.657 1.00 92.38 216 ASP A CA 1
ATOM 1734 C C . ASP A 1 216 ? -23.947 5.891 -1.429 1.00 92.38 216 ASP A C 1
ATOM 1736 O O . ASP A 1 216 ? -23.548 4.863 -0.884 1.00 92.38 216 ASP A O 1
ATOM 1740 N N . TYR A 1 217 ? -23.098 6.873 -1.760 1.00 94.19 217 TYR A N 1
ATOM 1741 C CA . TYR A 1 217 ? -21.633 6.771 -1.674 1.00 94.19 217 TYR A CA 1
ATOM 1742 C C . TYR A 1 217 ? -21.106 6.246 -0.319 1.00 94.19 217 TYR A C 1
ATOM 1744 O O . TYR A 1 217 ? -20.143 5.478 -0.265 1.00 94.19 217 TYR A O 1
ATOM 1752 N N . PHE A 1 218 ? -21.743 6.631 0.793 1.00 94.69 218 PHE A N 1
ATOM 1753 C CA . PHE A 1 218 ? -21.375 6.180 2.145 1.00 94.69 218 PHE A CA 1
ATOM 1754 C C . PHE A 1 218 ? -22.091 4.905 2.609 1.00 94.69 218 PHE A C 1
ATOM 1756 O O . PHE A 1 218 ? -21.793 4.418 3.695 1.00 94.69 218 PHE A O 1
ATOM 1763 N N . GLY A 1 219 ? -23.034 4.376 1.827 1.00 91.19 219 GLY A N 1
ATOM 1764 C CA . GLY A 1 219 ? -23.856 3.223 2.201 1.00 91.19 219 GLY A CA 1
ATOM 1765 C C . GLY A 1 219 ? -23.128 1.881 2.117 1.00 91.19 219 GLY A C 1
ATOM 1766 O O . GLY A 1 219 ? -23.606 0.891 2.659 1.00 91.19 219 GLY A O 1
ATOM 1767 N N . SER A 1 220 ? -21.973 1.835 1.451 1.00 89.88 220 SER A N 1
ATOM 1768 C CA . SER A 1 220 ? -21.178 0.617 1.297 1.00 89.88 220 SER A CA 1
ATOM 1769 C C . SER A 1 220 ? -20.107 0.490 2.380 1.00 89.88 220 SER A C 1
ATOM 1771 O O . SER A 1 220 ? -19.278 1.384 2.558 1.00 89.88 220 SER A O 1
ATOM 1773 N N . ASP A 1 221 ? -20.008 -0.691 2.988 1.00 90.81 221 ASP A N 1
ATOM 1774 C CA . ASP A 1 221 ? -18.884 -1.084 3.854 1.00 90.81 221 ASP A CA 1
ATOM 1775 C C . ASP A 1 221 ? -17.532 -1.098 3.119 1.00 90.81 221 ASP A C 1
ATOM 1777 O O . ASP A 1 221 ? -16.461 -1.117 3.730 1.00 90.81 221 ASP A O 1
ATOM 1781 N N . ARG A 1 222 ? -17.557 -1.074 1.782 1.00 91.25 222 ARG A N 1
ATOM 1782 C CA . ARG A 1 222 ? -16.357 -0.958 0.950 1.00 91.25 222 ARG A CA 1
ATOM 1783 C C . ARG A 1 222 ? -15.936 0.487 0.679 1.00 91.25 222 ARG A C 1
ATOM 1785 O O . ARG A 1 222 ? -14.845 0.689 0.146 1.00 91.25 222 ARG A O 1
ATOM 1792 N N . CYS A 1 223 ? -16.757 1.470 1.065 1.00 94.12 223 CYS A N 1
ATOM 1793 C CA . CYS A 1 223 ? -16.421 2.887 0.970 1.00 94.12 223 CYS A CA 1
ATOM 1794 C C . CYS A 1 223 ? -15.069 3.148 1.640 1.00 94.12 223 CYS A C 1
ATOM 1796 O O . CYS A 1 223 ? -14.805 2.670 2.748 1.00 94.12 223 CYS A O 1
ATOM 1798 N N . TRP A 1 224 ? -14.224 3.949 0.992 1.00 95.94 224 TRP A N 1
ATOM 1799 C CA . TRP A 1 224 ? -12.894 4.271 1.501 1.00 95.94 224 TRP A CA 1
ATOM 1800 C C . TRP A 1 224 ? -12.931 4.799 2.945 1.00 95.94 224 TRP A C 1
ATOM 1802 O O . TRP A 1 224 ? -12.125 4.403 3.781 1.00 95.94 224 TRP A O 1
ATOM 1812 N N . PHE A 1 225 ? -13.925 5.624 3.288 1.00 94.62 225 PHE A N 1
ATOM 1813 C CA . PHE A 1 225 ? -14.086 6.205 4.628 1.00 94.62 225 PHE A CA 1
ATOM 1814 C C . PHE A 1 225 ? -14.605 5.237 5.699 1.00 94.62 225 PHE A C 1
ATOM 1816 O O . PHE A 1 225 ? -14.636 5.612 6.873 1.00 94.62 225 PHE A O 1
ATOM 1823 N N . SER A 1 226 ? -15.027 4.033 5.315 1.00 93.69 226 SER A N 1
ATOM 1824 C CA . SER A 1 226 ? -15.586 3.033 6.229 1.00 93.69 226 SER A CA 1
ATOM 1825 C C . SER A 1 226 ? -14.569 1.953 6.577 1.00 93.69 226 SER A C 1
ATOM 1827 O O . SER A 1 226 ? -14.652 1.360 7.646 1.00 93.69 226 SER A O 1
ATOM 1829 N N . ARG A 1 227 ? -13.570 1.701 5.728 1.00 93.81 227 ARG A N 1
ATOM 1830 C CA . ARG A 1 227 ? -12.643 0.579 5.926 1.00 93.81 227 ARG A CA 1
ATOM 1831 C C . ARG A 1 227 ? -11.648 0.820 7.065 1.00 93.81 227 ARG A C 1
ATOM 1833 O O . ARG A 1 227 ? -11.252 1.953 7.340 1.00 93.81 227 ARG A O 1
ATOM 1840 N N . ALA A 1 228 ? -11.274 -0.267 7.739 1.00 93.62 228 ALA A N 1
ATOM 1841 C CA . ALA A 1 228 ? -10.295 -0.270 8.825 1.00 93.62 228 ALA A CA 1
ATOM 1842 C C . ALA A 1 228 ? -8.882 0.025 8.317 1.00 93.62 228 ALA A C 1
ATOM 1844 O O . ALA A 1 228 ? -8.226 0.915 8.848 1.00 93.62 228 ALA A O 1
ATOM 1845 N N . TRP A 1 229 ? -8.456 -0.666 7.255 1.00 92.81 229 TRP A N 1
ATOM 1846 C CA . TRP A 1 229 ? -7.126 -0.495 6.667 1.00 92.81 229 TRP A CA 1
ATOM 1847 C C . TRP A 1 229 ? -6.875 0.933 6.184 1.00 92.81 229 TRP A C 1
ATOM 1849 O O . TRP A 1 229 ? -5.875 1.531 6.558 1.00 92.81 229 TRP A O 1
ATOM 1859 N N . THR A 1 230 ? -7.852 1.557 5.522 1.00 93.44 230 THR A N 1
ATOM 1860 C CA . THR A 1 230 ? -7.716 2.931 5.008 1.00 93.44 230 THR A CA 1
ATOM 1861 C C . THR A 1 230 ? -7.516 3.984 6.098 1.00 93.44 230 THR A C 1
ATOM 1863 O O . THR A 1 230 ? -7.123 5.111 5.804 1.00 93.44 230 THR A O 1
ATOM 1866 N N . LEU A 1 231 ? -7.748 3.647 7.374 1.00 91.81 231 LEU A N 1
ATOM 1867 C CA . LEU A 1 231 ? -7.459 4.546 8.487 1.00 91.81 231 LEU A CA 1
ATOM 1868 C C . LEU A 1 231 ? -5.955 4.820 8.645 1.00 91.81 231 LEU A C 1
ATOM 1870 O O . LEU A 1 231 ? -5.591 5.914 9.071 1.00 91.81 231 LEU A O 1
ATOM 1874 N N . GLN A 1 232 ? -5.098 3.861 8.280 1.00 89.06 232 GLN A N 1
ATOM 1875 C CA . GLN A 1 232 ? -3.639 4.020 8.296 1.00 89.06 232 GLN A CA 1
ATOM 1876 C C . GLN A 1 232 ? -3.086 4.617 6.992 1.00 89.06 232 GLN A C 1
ATOM 1878 O O . GLN A 1 232 ? -1.916 4.977 6.921 1.00 89.06 232 GLN A O 1
ATOM 1883 N N . GLU A 1 233 ? -3.928 4.774 5.969 1.00 92.75 233 GLU A N 1
ATOM 1884 C CA . GLU A 1 233 ? -3.538 5.163 4.609 1.00 92.75 233 GLU A CA 1
ATOM 1885 C C . GLU A 1 233 ? -3.591 6.691 4.411 1.00 92.75 233 GLU A C 1
ATOM 1887 O O . GLU A 1 233 ? -4.041 7.201 3.386 1.00 92.75 233 GLU A O 1
ATOM 1892 N N . THR A 1 234 ? -3.143 7.441 5.427 1.00 85.38 234 THR A N 1
ATOM 1893 C CA . THR A 1 234 ? -3.024 8.909 5.396 1.00 85.38 234 THR A CA 1
ATOM 1894 C C . THR A 1 234 ? -1.586 9.324 5.693 1.00 85.38 234 THR A C 1
ATOM 1896 O O . THR A 1 234 ? -1.114 9.243 6.828 1.00 85.38 234 THR A O 1
ATOM 1899 N N . GLY A 1 235 ? -0.875 9.747 4.649 1.00 84.06 235 GLY A N 1
ATOM 1900 C CA . GLY A 1 235 ? 0.564 9.982 4.718 1.00 84.06 235 GLY A CA 1
ATOM 1901 C C . GLY A 1 235 ? 0.970 11.238 5.464 1.00 84.06 235 GLY A C 1
ATOM 1902 O O . GLY A 1 235 ? 0.191 12.179 5.627 1.00 84.06 235 GLY A O 1
ATOM 1903 N N . SER A 1 236 ? 2.230 11.263 5.908 1.00 85.94 236 SER A N 1
ATOM 1904 C CA . SER A 1 236 ? 2.828 12.438 6.552 1.00 85.94 236 SER A CA 1
ATOM 1905 C C . SER A 1 236 ? 2.925 13.644 5.613 1.00 85.94 236 SER A C 1
ATOM 1907 O O . SER A 1 236 ? 2.729 14.772 6.054 1.00 85.94 236 SER A O 1
ATOM 1909 N N . GLU A 1 237 ? 3.145 13.404 4.318 1.00 91.31 237 GLU A N 1
ATOM 1910 C CA . GLU A 1 237 ? 3.113 14.422 3.256 1.00 91.31 237 GLU A CA 1
ATOM 1911 C C . GLU A 1 237 ? 1.678 14.680 2.728 1.00 91.31 237 GLU A C 1
ATOM 1913 O O . GLU A 1 237 ? 1.487 15.367 1.721 1.00 91.31 237 GLU A O 1
ATOM 1918 N N . GLY A 1 238 ? 0.659 14.125 3.395 1.00 91.94 238 GLY A N 1
ATOM 1919 C CA . GLY A 1 238 ? -0.752 14.249 3.041 1.00 91.94 238 GLY A CA 1
ATOM 1920 C C . GLY A 1 238 ? -1.242 13.187 2.055 1.00 91.94 238 GLY A C 1
ATOM 1921 O O . GLY A 1 238 ? -0.675 12.099 1.927 1.00 91.94 238 GLY A O 1
ATOM 1922 N N . TYR A 1 239 ? -2.334 13.507 1.367 1.00 94.31 239 TYR A N 1
ATOM 1923 C CA . TYR A 1 239 ? -2.945 12.654 0.355 1.00 94.31 239 TYR A CA 1
ATOM 1924 C C . TYR A 1 239 ? -3.322 13.466 -0.886 1.00 94.31 239 TYR A C 1
ATOM 1926 O O . TYR A 1 239 ? -3.452 14.690 -0.834 1.00 94.31 239 TYR A O 1
ATOM 1934 N N . GLU A 1 240 ? -3.521 12.772 -1.997 1.00 95.69 240 GLU A N 1
ATOM 1935 C CA . GLU A 1 240 ? -4.026 13.329 -3.242 1.00 95.69 240 GLU A CA 1
ATOM 1936 C C . GLU A 1 240 ? -5.108 12.415 -3.811 1.00 95.69 240 GLU A C 1
ATOM 1938 O O . GLU A 1 240 ? -4.905 11.212 -3.966 1.00 95.69 240 GLU A O 1
ATOM 1943 N N . VAL A 1 241 ? -6.271 12.983 -4.125 1.00 97.19 241 VAL A N 1
ATOM 1944 C CA . VAL A 1 241 ? -7.372 12.225 -4.724 1.00 97.19 241 VAL A CA 1
ATOM 1945 C C . VAL A 1 241 ? -7.063 11.950 -6.196 1.00 97.19 241 VAL A C 1
ATOM 1947 O O . VAL A 1 241 ? -6.648 12.843 -6.934 1.00 97.19 241 VAL A O 1
ATOM 1950 N N . CYS A 1 242 ? -7.255 10.702 -6.609 1.00 97.81 242 CYS A N 1
ATOM 1951 C CA . CYS A 1 242 ? -7.047 10.222 -7.973 1.00 97.81 242 CYS A CA 1
ATOM 1952 C C . CYS A 1 242 ? -8.383 9.982 -8.685 1.00 97.81 242 CYS A C 1
ATOM 1954 O O . CYS A 1 242 ? -9.446 10.001 -8.058 1.00 97.81 242 CYS A O 1
ATOM 1956 N N . GLY A 1 243 ? -8.333 9.782 -10.003 1.00 96.75 243 GLY A N 1
ATOM 1957 C CA . GLY A 1 243 ? -9.535 9.627 -10.826 1.00 96.75 243 GLY A CA 1
ATOM 1958 C C . GLY A 1 243 ? -10.364 10.913 -10.927 1.00 96.75 243 GLY A C 1
ATOM 1959 O O . GLY A 1 243 ? -11.576 10.857 -11.122 1.00 96.75 243 GLY A O 1
ATOM 1960 N N . VAL A 1 244 ? -9.741 12.080 -10.752 1.00 96.69 244 VAL A N 1
ATOM 1961 C CA . VAL A 1 244 ? -10.430 13.377 -10.805 1.00 96.69 244 VAL A CA 1
ATOM 1962 C C . VAL A 1 244 ? -10.924 13.652 -12.225 1.00 96.69 244 VAL A C 1
ATOM 1964 O O . VAL A 1 244 ? -10.180 13.510 -13.194 1.00 96.69 244 VAL A O 1
ATOM 1967 N N . THR A 1 245 ? -12.184 14.059 -12.340 1.00 94.69 245 THR A N 1
ATOM 1968 C CA . THR A 1 245 ? -12.848 14.390 -13.604 1.00 94.69 245 THR A CA 1
ATOM 1969 C C . THR A 1 245 ? -13.173 15.877 -13.670 1.00 94.69 245 THR A C 1
ATOM 1971 O O . THR A 1 245 ? -13.416 16.509 -12.643 1.00 94.69 245 THR A O 1
ATOM 1974 N N . LEU A 1 246 ? -13.180 16.433 -14.886 1.00 93.62 246 LEU A N 1
ATOM 1975 C CA . LEU A 1 246 ? -13.566 17.824 -15.127 1.00 93.62 246 LEU A CA 1
ATOM 1976 C C . LEU A 1 246 ? -15.034 18.041 -14.744 1.00 93.62 246 LEU A C 1
ATOM 1978 O O . LEU A 1 246 ? -15.897 17.275 -15.174 1.00 93.62 246 LEU A O 1
ATOM 1982 N N . ASN A 1 247 ? -15.311 19.107 -13.992 1.00 91.31 247 ASN A N 1
ATOM 1983 C CA . ASN A 1 247 ? -16.619 19.387 -13.391 1.00 91.31 247 ASN A CA 1
ATOM 1984 C C . ASN A 1 247 ? -17.081 18.269 -12.438 1.00 91.31 247 ASN A C 1
ATOM 1986 O O . ASN A 1 247 ? -18.279 18.060 -12.243 1.00 91.31 247 ASN A O 1
ATOM 1990 N N . GLY A 1 248 ? -16.128 17.519 -11.882 1.00 94.12 248 GLY A N 1
ATOM 1991 C CA . GLY A 1 248 ? -16.387 16.432 -10.951 1.00 94.12 248 GLY A CA 1
ATOM 1992 C C . GLY A 1 248 ? -16.635 16.918 -9.519 1.00 94.12 248 GLY A C 1
ATOM 1993 O O . GLY A 1 248 ? -16.679 18.120 -9.245 1.00 94.12 248 GLY A O 1
ATOM 1994 N N . PRO A 1 249 ? -16.735 15.985 -8.553 1.00 95.75 249 PRO A N 1
ATOM 1995 C CA . PRO A 1 249 ? -17.050 16.311 -7.161 1.00 95.75 249 PRO A CA 1
ATOM 1996 C C . PRO A 1 249 ? -16.097 17.318 -6.501 1.00 95.75 249 PRO A C 1
ATOM 1998 O O . PRO A 1 249 ? -16.526 18.054 -5.616 1.00 95.75 249 PRO A O 1
ATOM 2001 N N . LEU A 1 250 ? -14.824 17.363 -6.915 1.00 95.38 250 LEU A N 1
ATOM 2002 C CA . LEU A 1 250 ? -13.829 18.298 -6.373 1.00 95.38 250 LEU A CA 1
ATOM 2003 C C . LEU A 1 250 ? -13.902 19.706 -6.977 1.00 95.38 250 LEU A C 1
ATOM 2005 O O . LEU A 1 250 ? -13.445 20.644 -6.332 1.00 95.38 250 LEU A O 1
ATOM 2009 N N . ASP A 1 251 ? -14.490 19.859 -8.166 1.00 94.75 251 ASP A N 1
ATOM 2010 C CA . ASP A 1 251 ? -14.662 21.160 -8.829 1.00 94.75 251 ASP A CA 1
ATOM 2011 C C . ASP A 1 251 ? -15.939 21.882 -8.366 1.00 94.75 251 ASP A C 1
ATOM 2013 O O . ASP A 1 251 ? -16.120 23.078 -8.618 1.00 94.75 251 ASP A O 1
ATOM 2017 N N . ALA A 1 252 ? -16.840 21.158 -7.691 1.00 93.44 252 ALA A N 1
ATOM 2018 C CA . ALA A 1 252 ? -18.071 21.707 -7.144 1.00 93.44 252 ALA A CA 1
ATOM 2019 C C . ALA A 1 252 ? -17.772 22.831 -6.140 1.00 93.44 252 ALA A C 1
ATOM 2021 O O . ALA A 1 252 ? -16.828 22.754 -5.353 1.00 93.44 252 ALA A O 1
ATOM 2022 N N . LYS A 1 253 ? -18.604 23.876 -6.146 1.00 93.44 253 LYS A N 1
ATOM 2023 C CA . LYS A 1 253 ? -18.461 25.023 -5.243 1.00 93.44 253 LYS A CA 1
ATOM 2024 C C . LYS A 1 253 ? -19.577 25.011 -4.206 1.00 93.44 253 LYS A C 1
ATOM 2026 O O . LYS A 1 253 ? -20.731 24.839 -4.594 1.00 93.44 253 LYS A O 1
ATOM 2031 N N . PRO A 1 254 ? -19.261 25.214 -2.919 1.00 94.00 254 PRO A N 1
ATOM 2032 C CA . PRO A 1 254 ? -20.294 25.368 -1.915 1.00 94.00 254 PRO A CA 1
ATOM 2033 C C . PRO A 1 254 ? -20.996 26.725 -2.052 1.00 94.00 254 PRO A C 1
ATOM 2035 O O . PRO A 1 254 ? -20.444 27.687 -2.596 1.00 94.00 254 PRO A O 1
ATOM 2038 N N . ASP A 1 255 ? -22.201 26.807 -1.505 1.00 93.00 255 ASP A N 1
ATOM 2039 C CA . ASP A 1 255 ? -22.892 28.060 -1.241 1.00 93.00 255 ASP A CA 1
ATOM 2040 C C . ASP A 1 255 ? -22.229 28.850 -0.091 1.00 93.00 255 ASP A C 1
ATOM 2042 O O . ASP A 1 255 ? -21.181 28.482 0.451 1.00 93.00 255 ASP A O 1
ATOM 2046 N N . LYS A 1 256 ? -22.848 29.972 0.292 1.00 91.12 256 LYS A N 1
ATOM 2047 C CA . LYS A 1 256 ? -22.346 30.850 1.363 1.00 91.12 256 LYS A CA 1
ATOM 2048 C C . LYS A 1 256 ? -22.307 30.175 2.739 1.00 91.12 256 LYS A C 1
ATOM 2050 O O . LYS A 1 256 ? -21.536 30.617 3.586 1.00 91.12 256 LYS A O 1
ATOM 2055 N N . ASP A 1 257 ? -23.096 29.122 2.940 1.00 89.38 257 ASP A N 1
ATOM 2056 C CA . ASP A 1 257 ? -23.187 28.370 4.191 1.00 89.38 257 ASP A CA 1
ATOM 2057 C C . ASP A 1 257 ? -22.275 27.128 4.186 1.00 89.38 257 ASP A C 1
ATOM 2059 O O . ASP A 1 257 ? -22.285 26.337 5.132 1.00 89.38 257 ASP A O 1
ATOM 2063 N N . GLY A 1 258 ? -21.476 26.931 3.129 1.00 87.94 258 GLY A N 1
ATOM 2064 C CA . GLY A 1 258 ? -20.597 25.772 2.990 1.00 87.94 258 GLY A CA 1
ATOM 2065 C C . GLY A 1 258 ? -21.312 24.501 2.515 1.00 87.94 258 GLY A C 1
ATOM 2066 O O . GLY A 1 258 ? -20.724 23.417 2.586 1.00 87.94 258 GLY A O 1
ATOM 2067 N N . LYS A 1 259 ? -22.567 24.598 2.057 1.00 91.88 259 LYS A N 1
ATOM 2068 C CA . LYS A 1 259 ? -23.347 23.463 1.551 1.00 91.88 259 LYS A CA 1
ATOM 2069 C C . LYS A 1 259 ? -23.186 23.322 0.046 1.00 91.88 259 LYS A C 1
ATOM 2071 O O . LYS A 1 259 ? -23.094 24.297 -0.687 1.00 91.88 259 LYS A O 1
ATOM 2076 N N . TYR A 1 260 ? -23.167 22.081 -0.406 1.00 94.12 260 TYR A N 1
ATOM 2077 C CA . TYR A 1 260 ? -23.125 21.717 -1.817 1.00 94.12 260 TYR A CA 1
ATOM 2078 C C . TYR A 1 260 ? -24.518 21.299 -2.292 1.00 94.12 260 TYR A C 1
ATOM 2080 O O . TYR A 1 260 ? -25.399 21.042 -1.470 1.00 94.12 260 TYR A O 1
ATOM 2088 N N . ASP A 1 261 ? -24.679 21.137 -3.608 1.00 91.50 261 ASP A N 1
ATOM 2089 C CA . ASP A 1 261 ? -25.937 20.750 -4.270 1.00 91.50 261 ASP A CA 1
ATOM 2090 C C . ASP A 1 261 ? -26.639 19.544 -3.629 1.00 91.50 261 ASP A C 1
ATOM 2092 O O . ASP A 1 261 ? -27.863 19.421 -3.675 1.00 91.50 261 ASP A O 1
ATOM 2096 N N . THR A 1 262 ? -25.869 18.643 -3.014 1.00 94.81 262 THR A N 1
ATOM 2097 C CA . THR A 1 262 ? -26.401 17.510 -2.259 1.00 94.81 262 THR A CA 1
ATOM 2098 C C . THR A 1 262 ? -25.777 17.404 -0.867 1.00 94.81 262 THR A C 1
ATOM 2100 O O . THR A 1 262 ? -24.612 17.746 -0.628 1.00 94.81 262 THR A O 1
ATOM 2103 N N . GLU A 1 263 ? -26.544 16.854 0.078 1.00 95.00 263 GLU A N 1
ATOM 2104 C CA . GLU A 1 263 ? -26.062 16.565 1.434 1.00 95.00 263 GLU A CA 1
ATOM 2105 C C . GLU A 1 263 ? -24.910 15.546 1.429 1.00 95.00 263 GLU A C 1
ATOM 2107 O O . GLU A 1 263 ? -23.961 15.665 2.212 1.00 95.00 263 GLU A O 1
ATOM 2112 N N . VAL A 1 264 ? -24.950 14.572 0.510 1.00 96.75 264 VAL A N 1
ATOM 2113 C CA . VAL A 1 264 ? -23.878 13.582 0.350 1.00 96.75 264 VAL A CA 1
ATOM 2114 C C . VAL A 1 264 ? -22.572 14.246 -0.084 1.00 96.75 264 VAL A C 1
ATOM 2116 O O . VAL A 1 264 ? -21.529 13.966 0.508 1.00 96.75 264 VAL A O 1
ATOM 2119 N N . LEU A 1 265 ? -22.626 15.201 -1.019 1.00 96.81 265 LEU A N 1
ATOM 2120 C CA . LEU A 1 265 ? -21.457 15.955 -1.470 1.00 96.81 265 LEU A CA 1
ATOM 2121 C C . LEU A 1 265 ? -20.928 16.887 -0.372 1.00 96.81 265 LEU A C 1
ATOM 2123 O O . LEU A 1 265 ? -19.722 16.953 -0.140 1.00 96.81 265 LEU A O 1
ATOM 2127 N N . THR A 1 266 ? -21.826 17.513 0.392 1.00 96.25 266 THR A N 1
ATOM 2128 C CA . THR A 1 266 ? -21.457 18.299 1.581 1.00 96.25 266 THR A CA 1
ATOM 2129 C C . THR A 1 266 ? -20.727 17.439 2.616 1.00 96.25 266 THR A C 1
ATOM 2131 O O . THR A 1 266 ? -19.676 17.815 3.141 1.00 96.25 266 THR A O 1
ATOM 2134 N N . THR A 1 267 ? -21.241 16.239 2.891 1.00 96.50 267 THR A N 1
ATOM 2135 C CA . THR A 1 267 ? -20.606 15.291 3.815 1.00 96.50 267 THR A CA 1
ATOM 2136 C C . THR A 1 267 ? -19.272 14.772 3.286 1.00 96.50 267 THR A C 1
ATOM 2138 O O . THR A 1 267 ? -18.340 14.604 4.074 1.00 96.50 267 THR A O 1
ATOM 2141 N N . PHE A 1 268 ? -19.158 14.550 1.978 1.00 97.12 268 PHE A N 1
ATOM 2142 C CA . PHE A 1 268 ? -17.919 14.158 1.314 1.00 97.12 268 PHE A CA 1
ATOM 2143 C C . PHE A 1 268 ? -16.820 15.203 1.484 1.00 97.12 268 PHE A C 1
ATOM 2145 O O . PHE A 1 268 ? -15.765 14.876 2.032 1.00 97.12 268 PHE A O 1
ATOM 2152 N N . HIS A 1 269 ? -17.091 16.461 1.138 1.00 96.06 269 HIS A N 1
ATOM 2153 C CA . HIS A 1 269 ? -16.131 17.554 1.313 1.00 96.06 269 HIS A CA 1
ATOM 2154 C C . HIS A 1 269 ? -15.740 17.756 2.774 1.00 96.06 269 HIS A C 1
ATOM 2156 O O . HIS A 1 269 ? -14.557 17.853 3.091 1.00 96.06 269 HIS A O 1
ATOM 2162 N N . ARG A 1 270 ? -16.704 17.706 3.701 1.00 94.75 270 ARG A N 1
ATOM 2163 C CA . ARG A 1 270 ? -16.412 17.760 5.141 1.00 94.75 270 ARG A CA 1
ATOM 2164 C C . ARG A 1 270 ? -15.489 16.623 5.583 1.00 94.75 270 ARG A C 1
ATOM 2166 O O . ARG A 1 270 ? -14.531 16.867 6.312 1.00 94.75 270 ARG A O 1
ATOM 2173 N N . LYS A 1 271 ? -15.753 15.383 5.153 1.00 94.38 271 LYS A N 1
ATOM 2174 C CA . LYS A 1 271 ? -14.903 14.229 5.487 1.00 94.38 271 LYS A CA 1
ATOM 2175 C C . LYS A 1 271 ? -13.493 14.386 4.917 1.00 94.38 271 LYS A C 1
ATOM 2177 O O . LYS A 1 271 ? -12.553 14.132 5.665 1.00 94.38 271 LYS A O 1
ATOM 2182 N N . LEU A 1 272 ? -13.347 14.849 3.672 1.00 93.88 272 LEU A N 1
ATOM 2183 C CA . LEU A 1 272 ? -12.045 15.144 3.061 1.00 93.88 272 LEU A CA 1
ATOM 2184 C C . LEU A 1 272 ? -11.272 16.226 3.823 1.00 93.88 272 LEU A C 1
ATOM 2186 O O . LEU A 1 272 ? -10.106 16.025 4.147 1.00 93.88 272 LEU A O 1
ATOM 2190 N N . LEU A 1 273 ? -11.919 17.335 4.185 1.00 90.50 273 LEU A N 1
ATOM 2191 C CA . LEU A 1 273 ? -11.283 18.415 4.952 1.00 90.50 273 LEU A CA 1
ATOM 2192 C C . LEU A 1 273 ? -10.798 17.948 6.329 1.00 90.50 273 LEU A C 1
ATOM 2194 O O . LEU A 1 273 ? -9.761 18.388 6.816 1.00 90.50 273 LEU A O 1
ATOM 2198 N N . THR A 1 274 ? -11.541 17.038 6.963 1.00 88.75 274 THR A N 1
ATOM 2199 C CA . THR A 1 274 ? -11.147 16.449 8.252 1.00 88.75 274 THR A CA 1
ATOM 2200 C C . THR A 1 274 ? -10.183 15.272 8.123 1.00 88.75 274 THR A C 1
ATOM 2202 O O . THR A 1 274 ? -9.749 14.736 9.146 1.00 88.75 274 THR A O 1
ATOM 2205 N N . LEU A 1 275 ? -9.872 14.837 6.897 1.00 88.31 275 LEU A N 1
ATOM 2206 C CA . LEU A 1 275 ? -8.971 13.724 6.660 1.00 88.31 275 LEU A CA 1
ATOM 2207 C C . LEU A 1 275 ? -7.543 14.190 6.929 1.00 88.31 275 LEU A C 1
ATOM 2209 O O . LEU A 1 275 ? -6.919 14.880 6.130 1.00 88.31 275 LEU A O 1
ATOM 2213 N N . LYS A 1 276 ? -7.038 13.804 8.092 1.00 84.06 276 LYS A N 1
ATOM 2214 C CA . LYS A 1 276 ? -5.674 14.065 8.526 1.00 84.06 276 LYS A CA 1
ATOM 2215 C C . LYS A 1 276 ? -5.085 12.791 9.096 1.00 84.06 276 LYS A C 1
ATOM 2217 O O . LYS A 1 276 ? -5.820 11.932 9.591 1.00 84.06 276 LYS A O 1
ATOM 2222 N N . ARG A 1 277 ? -3.758 12.719 9.072 1.00 84.31 277 ARG A N 1
ATOM 2223 C CA . ARG A 1 277 ? -3.016 11.701 9.806 1.00 84.31 277 ARG A CA 1
ATOM 2224 C C . ARG A 1 277 ? -3.443 11.730 11.275 1.00 84.31 277 ARG A C 1
ATOM 2226 O O . ARG A 1 277 ? -3.470 12.798 11.892 1.00 84.31 277 ARG A O 1
ATOM 2233 N N . LEU A 1 278 ? -3.776 10.561 11.815 1.00 84.81 278 LEU A N 1
ATOM 2234 C CA . LEU A 1 278 ? -4.089 10.423 13.234 1.00 84.81 278 LEU A CA 1
ATOM 2235 C C . LEU A 1 278 ? -2.837 10.646 14.077 1.00 84.81 278 LEU A C 1
ATOM 2237 O O . LEU A 1 278 ? -1.728 10.269 13.684 1.00 84.81 278 LEU A O 1
ATOM 2241 N N . SER A 1 279 ? -3.018 11.218 15.265 1.00 81.81 279 SER A N 1
ATOM 2242 C CA . SER A 1 279 ? -1.977 11.109 16.276 1.00 81.81 279 SER A CA 1
ATOM 2243 C C . SER A 1 279 ? -1.867 9.647 16.717 1.00 81.81 279 SER A C 1
ATOM 2245 O O . SER A 1 279 ? -2.854 8.912 16.730 1.00 81.81 279 SER A O 1
ATOM 2247 N N . SER A 1 280 ? -0.678 9.213 17.133 1.00 83.12 280 SER A N 1
ATOM 2248 C CA . SER A 1 280 ? -0.476 7.880 17.721 1.00 83.12 280 SER A CA 1
ATOM 2249 C C . SER A 1 280 ? -1.073 7.757 19.136 1.00 83.12 280 SER A C 1
ATOM 2251 O O . SER A 1 280 ? -0.696 6.874 19.907 1.00 83.12 280 SER A O 1
ATOM 2253 N N . GLN A 1 281 ? -1.998 8.653 19.505 1.00 89.00 281 GLN A N 1
ATOM 2254 C CA . GLN A 1 281 ? -2.697 8.617 20.781 1.00 89.00 281 GLN A CA 1
ATOM 2255 C C . GLN A 1 281 ? -3.712 7.469 20.776 1.00 89.00 281 GLN A C 1
ATOM 2257 O O . GLN A 1 281 ? -4.587 7.435 19.905 1.00 89.00 281 GLN A O 1
ATOM 2262 N N . PRO A 1 282 ? -3.664 6.558 21.765 1.00 89.94 282 PRO A N 1
ATOM 2263 C CA . PRO A 1 282 ? -4.515 5.370 21.767 1.00 89.94 282 PRO A CA 1
ATOM 2264 C C . PRO A 1 282 ? -6.003 5.690 21.680 1.00 89.94 282 PRO A C 1
ATOM 2266 O O . PRO A 1 282 ? -6.731 5.019 20.959 1.00 89.94 282 PRO A O 1
ATOM 2269 N N . PHE A 1 283 ? -6.448 6.746 22.362 1.00 89.62 283 PHE A N 1
ATOM 2270 C CA . PHE A 1 283 ? -7.848 7.152 22.352 1.00 89.62 283 PHE A CA 1
ATOM 2271 C C . PHE A 1 283 ? -8.342 7.535 20.951 1.00 89.62 283 PHE A C 1
ATOM 2273 O O . PHE A 1 283 ? -9.358 7.011 20.503 1.00 89.62 283 PHE A O 1
ATOM 2280 N N . GLU A 1 284 ? -7.608 8.398 20.238 1.00 91.50 284 GLU A N 1
ATOM 2281 C CA . GLU A 1 284 ? -7.997 8.827 18.890 1.00 91.50 284 GLU A CA 1
ATOM 2282 C C . GLU A 1 284 ? -8.024 7.631 17.930 1.00 91.50 284 GLU A C 1
ATOM 2284 O O . GLU A 1 284 ? -8.988 7.450 17.186 1.00 91.50 284 GLU A O 1
ATOM 2289 N N . VAL A 1 285 ? -7.002 6.770 17.985 1.00 93.06 285 VAL A N 1
ATOM 2290 C CA . VAL A 1 285 ? -6.928 5.562 17.153 1.00 93.06 285 VAL A CA 1
ATOM 2291 C C . VAL A 1 285 ? -8.131 4.650 17.400 1.00 93.06 285 VAL A C 1
ATOM 2293 O O . VAL A 1 285 ? -8.773 4.212 16.444 1.00 93.06 285 VAL A O 1
ATOM 2296 N N . LEU A 1 286 ? -8.476 4.394 18.663 1.00 93.81 286 LEU A N 1
ATOM 2297 C CA . LEU A 1 286 ? -9.587 3.517 19.028 1.00 93.81 286 LEU A CA 1
ATOM 2298 C C . LEU A 1 286 ? -10.949 4.120 18.664 1.00 93.81 286 LEU A C 1
ATOM 2300 O O . LEU A 1 286 ? -11.749 3.436 18.029 1.00 93.81 286 LEU A O 1
ATOM 2304 N N . GLU A 1 287 ? -11.196 5.397 18.969 1.00 92.69 287 GLU A N 1
ATOM 2305 C CA . GLU A 1 287 ? -12.444 6.099 18.624 1.00 92.69 287 GLU A CA 1
ATOM 2306 C C . GLU A 1 287 ? -12.698 6.075 17.108 1.00 92.69 287 GLU A C 1
ATOM 2308 O O . GLU A 1 287 ? -13.811 5.822 16.633 1.00 92.69 287 GLU A O 1
ATOM 2313 N N . LYS A 1 288 ? -11.650 6.308 16.310 1.00 93.00 288 LYS A N 1
ATOM 2314 C CA . LYS A 1 288 ? -11.757 6.254 14.851 1.00 93.00 288 LYS A CA 1
ATOM 2315 C C . LYS A 1 288 ? -11.928 4.828 14.363 1.00 93.00 288 LYS A C 1
ATOM 2317 O O . LYS A 1 288 ? -12.776 4.609 13.498 1.00 93.00 288 LYS A O 1
ATOM 2322 N N . MET A 1 289 ? -11.177 3.875 14.920 1.00 94.69 289 MET A N 1
ATOM 2323 C CA . MET A 1 289 ? -11.266 2.470 14.539 1.00 94.69 289 MET A CA 1
ATOM 2324 C C . MET A 1 289 ? -12.645 1.894 14.849 1.00 94.69 289 MET A C 1
ATOM 2326 O O . MET A 1 289 ? -13.142 1.146 14.016 1.00 94.69 289 MET A O 1
ATOM 2330 N N . GLN A 1 290 ? -13.306 2.267 15.955 1.00 93.19 290 GLN A N 1
ATOM 2331 C CA . GLN A 1 290 ? -14.670 1.840 16.327 1.00 93.19 290 GLN A CA 1
ATOM 2332 C C . GLN A 1 290 ? -15.691 2.020 15.198 1.00 93.19 290 GLN A C 1
ATOM 2334 O O . GLN A 1 290 ? -16.548 1.160 15.003 1.00 93.19 290 GLN A O 1
ATOM 2339 N N . ARG A 1 291 ? -15.547 3.088 14.408 1.00 91.50 291 ARG A N 1
ATOM 2340 C CA . ARG A 1 291 ? -16.439 3.440 13.291 1.00 91.50 291 ARG A CA 1
ATOM 2341 C C . ARG A 1 291 ? -16.071 2.757 11.973 1.00 91.50 291 ARG A C 1
ATOM 2343 O O . ARG A 1 291 ? -16.684 3.053 10.951 1.00 91.50 291 ARG A O 1
ATOM 2350 N N . ARG A 1 292 ? -15.040 1.907 11.972 1.00 92.94 292 ARG A N 1
ATOM 2351 C CA . ARG A 1 292 ? -14.547 1.209 10.784 1.00 92.94 292 ARG A CA 1
ATOM 2352 C C . ARG A 1 292 ? -14.999 -0.240 10.713 1.00 92.94 292 ARG A C 1
ATOM 2354 O O . ARG A 1 292 ? -15.158 -0.911 11.731 1.00 92.94 292 ARG A O 1
ATOM 2361 N N . VAL A 1 293 ? -15.107 -0.726 9.484 1.00 93.00 293 VAL A N 1
ATOM 2362 C CA . VAL A 1 293 ? -15.438 -2.104 9.127 1.00 93.00 293 VAL A CA 1
ATOM 2363 C C . VAL A 1 293 ? -14.228 -2.803 8.506 1.00 93.00 293 VAL A C 1
ATOM 2365 O O . VAL A 1 293 ? -13.394 -2.181 7.841 1.00 93.00 293 VAL A O 1
ATOM 2368 N N . SER A 1 294 ? -14.117 -4.110 8.719 1.00 92.25 294 SER A N 1
ATOM 2369 C CA . SER A 1 294 ? -13.082 -4.951 8.117 1.00 92.25 294 SER A CA 1
ATOM 2370 C C . SER A 1 294 ? -13.681 -6.254 7.603 1.00 92.25 294 SER A C 1
ATOM 2372 O O . SER A 1 294 ? -14.690 -6.723 8.124 1.00 92.25 294 SER A O 1
ATOM 2374 N N . THR A 1 295 ? -13.061 -6.840 6.573 1.00 89.56 295 THR A N 1
ATOM 2375 C CA . THR A 1 295 ? -13.475 -8.158 6.066 1.00 89.56 295 THR A CA 1
ATOM 2376 C C . THR A 1 295 ? -13.142 -9.237 7.091 1.00 89.56 295 THR A C 1
ATOM 2378 O O . THR A 1 295 ? -13.998 -10.051 7.424 1.00 89.56 295 THR A O 1
ATOM 2381 N N . LYS A 1 296 ? -11.906 -9.228 7.610 1.00 90.88 296 LYS A N 1
ATOM 2382 C CA . LYS A 1 296 ? -11.487 -10.115 8.693 1.00 90.88 296 LYS A CA 1
ATOM 2383 C C . LYS A 1 296 ? -11.489 -9.308 9.992 1.00 90.88 296 LYS A C 1
ATOM 2385 O O . LYS A 1 296 ? -10.906 -8.222 10.032 1.00 90.88 296 LYS A O 1
ATOM 2390 N N . PRO A 1 297 ? -12.144 -9.769 11.069 1.00 90.12 297 PRO A N 1
ATOM 2391 C CA . PRO A 1 297 ? -12.222 -8.992 12.305 1.00 90.12 297 PRO A CA 1
ATOM 2392 C C . PRO A 1 297 ? -10.848 -8.628 12.900 1.00 90.12 297 PRO A C 1
ATOM 2394 O O . PRO A 1 297 ? -10.690 -7.531 13.436 1.00 90.12 297 PRO A O 1
ATOM 2397 N N . VAL A 1 298 ? -9.850 -9.511 12.759 1.00 93.81 298 VAL A N 1
ATOM 2398 C CA . VAL A 1 298 ? -8.478 -9.308 13.261 1.00 93.81 298 VAL A CA 1
ATOM 2399 C C . VAL A 1 298 ? -7.742 -8.145 12.579 1.00 93.81 298 VAL A C 1
ATOM 2401 O O . VAL A 1 298 ? -6.881 -7.523 13.199 1.00 93.81 298 VAL A O 1
ATOM 2404 N N . ASP A 1 299 ? -8.134 -7.770 11.358 1.00 93.75 299 ASP A N 1
ATOM 2405 C CA . ASP A 1 299 ? -7.542 -6.655 10.602 1.00 93.75 299 ASP A CA 1
ATOM 2406 C C . ASP A 1 299 ? -7.586 -5.336 11.375 1.00 93.75 299 ASP A C 1
ATOM 2408 O O . ASP A 1 299 ? -6.667 -4.528 11.291 1.00 93.75 299 ASP A O 1
ATOM 2412 N N . ARG A 1 300 ? -8.639 -5.112 12.173 1.00 94.44 300 ARG A N 1
ATOM 2413 C CA . ARG A 1 300 ? -8.752 -3.894 12.990 1.00 94.44 300 ARG A CA 1
ATOM 2414 C C . ARG A 1 300 ? -7.644 -3.824 14.032 1.00 94.44 300 ARG A C 1
ATOM 2416 O O . ARG A 1 300 ? -7.122 -2.746 14.281 1.00 94.44 300 ARG A O 1
ATOM 2423 N N . ILE A 1 301 ? -7.281 -4.960 14.625 1.00 94.88 301 ILE A N 1
ATOM 2424 C CA . ILE A 1 301 ? -6.226 -5.039 15.640 1.00 94.88 301 ILE A CA 1
ATOM 2425 C C . ILE A 1 301 ? -4.860 -4.821 14.984 1.00 94.88 301 ILE A C 1
ATOM 2427 O O . ILE A 1 301 ? -4.059 -4.047 15.503 1.00 94.88 301 ILE A O 1
ATOM 2431 N N . ALA A 1 302 ? -4.625 -5.429 13.819 1.00 93.50 302 ALA A N 1
ATOM 2432 C CA . ALA A 1 302 ? -3.399 -5.222 13.050 1.00 93.50 302 ALA A CA 1
ATOM 2433 C C . ALA A 1 302 ? -3.233 -3.752 12.613 1.00 93.50 302 ALA A C 1
ATOM 2435 O O . ALA A 1 302 ? -2.178 -3.160 12.833 1.00 93.50 302 ALA A O 1
ATOM 2436 N N . ALA A 1 303 ? -4.298 -3.120 12.112 1.00 93.00 303 ALA A N 1
ATOM 2437 C CA . ALA A 1 303 ? -4.293 -1.700 11.765 1.00 93.00 303 ALA A CA 1
ATOM 2438 C C . ALA A 1 303 ? -4.081 -0.785 12.990 1.00 93.00 303 ALA A C 1
ATOM 2440 O O . ALA A 1 303 ? -3.366 0.212 12.908 1.00 93.00 303 ALA A O 1
ATOM 2441 N N . ILE A 1 304 ? -4.653 -1.115 14.159 1.00 94.12 304 ILE A N 1
ATOM 2442 C CA . ILE A 1 304 ? -4.370 -0.377 15.405 1.00 94.12 304 ILE A CA 1
ATOM 2443 C C . ILE A 1 304 ? -2.880 -0.470 15.756 1.00 94.12 304 ILE A C 1
ATOM 2445 O O . ILE A 1 304 ? -2.288 0.539 16.135 1.00 94.12 304 ILE A O 1
ATOM 2449 N N . ALA A 1 305 ? -2.269 -1.650 15.628 1.00 92.88 305 ALA A N 1
ATOM 2450 C CA . ALA A 1 305 ? -0.877 -1.871 16.011 1.00 92.88 305 ALA A CA 1
ATOM 2451 C C . ALA A 1 305 ? 0.081 -0.892 15.312 1.00 92.88 305 ALA A C 1
ATOM 2453 O O . ALA A 1 305 ? 0.910 -0.260 15.975 1.00 92.88 305 ALA A O 1
ATOM 2454 N N . ILE A 1 306 ? -0.092 -0.705 13.999 1.00 89.94 306 ILE A N 1
ATOM 2455 C CA . ILE A 1 306 ? 0.743 0.208 13.214 1.00 89.94 306 ILE A CA 1
ATOM 2456 C C . ILE A 1 306 ? 0.377 1.685 13.435 1.00 89.94 306 ILE A C 1
ATOM 2458 O O . ILE A 1 306 ? 1.267 2.532 13.515 1.00 89.94 306 ILE A O 1
ATOM 2462 N N . LEU A 1 307 ? -0.909 2.008 13.635 1.00 91.94 307 LEU A N 1
ATOM 2463 C CA . LEU A 1 307 ? -1.376 3.369 13.953 1.00 91.94 307 LEU A CA 1
ATOM 2464 C C . LEU A 1 307 ? -0.840 3.889 15.296 1.00 91.94 307 LEU A C 1
ATOM 2466 O O . LEU A 1 307 ? -0.572 5.082 15.440 1.00 91.94 307 LEU A O 1
ATOM 2470 N N . LEU A 1 308 ? -0.645 2.999 16.273 1.00 91.56 308 LEU A N 1
ATOM 2471 C CA . LEU A 1 308 ? -0.021 3.329 17.558 1.00 91.56 308 LEU A CA 1
ATOM 2472 C C . LEU A 1 308 ? 1.486 3.604 17.446 1.00 91.56 308 LEU A C 1
ATOM 2474 O O . LEU A 1 308 ? 2.089 4.028 18.431 1.00 91.56 308 LEU A O 1
ATOM 2478 N N . TRP A 1 309 ? 2.087 3.375 16.272 1.00 86.44 309 TRP A N 1
ATOM 2479 C CA . TRP A 1 309 ? 3.513 3.569 16.003 1.00 86.44 309 TRP A CA 1
ATOM 2480 C C . TRP A 1 309 ? 4.405 2.843 17.022 1.00 86.44 309 TRP A C 1
ATOM 2482 O O . TRP A 1 309 ? 5.344 3.406 17.589 1.00 86.44 309 TRP A O 1
ATOM 2492 N N . SER A 1 310 ? 4.042 1.593 17.320 1.00 85.31 310 SER A N 1
ATOM 2493 C CA . SER A 1 310 ? 4.777 0.760 18.272 1.00 85.31 310 SER A CA 1
ATOM 2494 C C . SER A 1 310 ? 6.049 0.219 17.628 1.00 85.31 310 SER A C 1
ATOM 2496 O O . SER A 1 310 ? 6.025 -0.187 16.475 1.00 85.31 310 SER A O 1
ATOM 2498 N N . SER A 1 311 ? 7.139 0.151 18.394 1.00 88.38 311 SER A N 1
ATOM 2499 C CA . SER A 1 311 ? 8.401 -0.469 17.961 1.00 88.38 311 SER A CA 1
ATOM 2500 C C . SER A 1 311 ? 8.317 -1.991 17.851 1.00 88.38 311 SER A C 1
ATOM 2502 O O . SER A 1 311 ? 9.232 -2.626 17.349 1.00 88.38 311 SER A O 1
ATOM 2504 N N . THR A 1 312 ? 7.249 -2.593 18.373 1.00 93.31 312 THR A N 1
ATOM 2505 C CA . THR A 1 312 ? 6.993 -4.028 18.303 1.00 93.31 312 THR A CA 1
ATOM 2506 C C . THR A 1 312 ? 5.498 -4.248 18.126 1.00 93.31 312 THR A C 1
ATOM 2508 O O . THR A 1 312 ? 4.694 -3.581 18.785 1.00 93.31 312 THR A O 1
ATOM 2511 N N . ILE A 1 313 ? 5.118 -5.160 17.235 1.0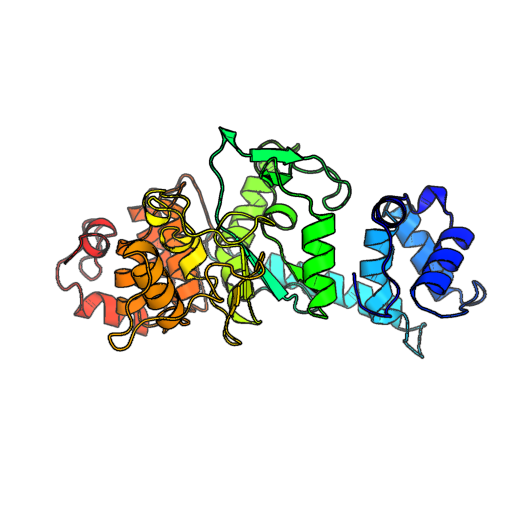0 94.81 313 ILE A N 1
ATOM 2512 C CA . ILE A 1 313 ? 3.718 -5.515 16.958 1.00 94.81 313 ILE A CA 1
ATOM 2513 C C . ILE A 1 313 ? 3.576 -7.040 16.851 1.00 94.81 313 ILE A C 1
ATOM 2515 O O . ILE A 1 313 ? 4.556 -7.718 16.560 1.00 94.81 313 ILE A O 1
ATOM 2519 N N . PRO A 1 314 ? 2.396 -7.625 17.105 1.00 95.56 314 PRO A N 1
ATOM 2520 C CA . PRO A 1 314 ? 2.215 -9.062 16.948 1.00 95.56 314 PRO A CA 1
ATOM 2521 C C . PRO A 1 314 ? 2.249 -9.464 15.469 1.00 95.56 314 PRO A C 1
ATOM 2523 O O . PRO A 1 314 ? 1.770 -8.729 14.604 1.00 95.56 314 PRO A O 1
ATOM 2526 N N . ALA A 1 315 ? 2.755 -10.665 15.197 1.00 95.06 315 ALA A N 1
ATOM 2527 C CA . ALA A 1 315 ? 2.618 -11.297 13.894 1.00 95.06 315 ALA A CA 1
ATOM 2528 C C . ALA A 1 315 ? 1.137 -11.511 13.555 1.00 95.06 315 ALA A C 1
ATOM 2530 O O . ALA A 1 315 ? 0.312 -11.819 14.427 1.00 95.06 315 ALA A O 1
ATOM 2531 N N . TYR A 1 316 ? 0.792 -11.359 12.281 1.00 94.38 316 TYR A N 1
ATOM 2532 C CA . TYR A 1 316 ? -0.586 -11.522 11.840 1.00 94.38 316 TYR A CA 1
ATOM 2533 C C . TYR A 1 316 ? -0.969 -13.001 11.751 1.00 94.38 316 TYR A C 1
ATOM 2535 O O . TYR A 1 316 ? -0.230 -13.831 11.227 1.00 94.38 316 TYR A O 1
ATOM 2543 N N . ASN A 1 317 ? -2.150 -13.330 12.271 1.00 91.50 317 ASN A N 1
ATOM 2544 C CA . ASN A 1 317 ? -2.732 -14.660 12.178 1.00 91.50 317 ASN A CA 1
ATOM 2545 C C . ASN A 1 317 ? -4.251 -14.531 12.070 1.00 91.50 317 ASN A C 1
ATOM 2547 O O . ASN A 1 317 ? -4.924 -14.100 13.008 1.00 91.50 317 ASN A O 1
ATOM 2551 N N . GLU A 1 318 ? -4.787 -14.947 10.928 1.00 87.94 318 GLU A N 1
ATOM 2552 C CA . GLU A 1 318 ? -6.219 -14.891 10.630 1.00 87.94 318 GLU A CA 1
ATOM 2553 C C . GLU A 1 318 ? -7.072 -15.746 11.566 1.00 87.94 318 GLU A C 1
ATOM 2555 O O . GLU A 1 318 ? -8.237 -15.436 11.797 1.00 87.94 318 GLU A O 1
ATOM 2560 N N . SER A 1 319 ? -6.489 -16.818 12.106 1.00 88.88 319 SER A N 1
ATOM 2561 C CA . SER A 1 319 ? -7.181 -17.775 12.972 1.00 88.88 319 SER A CA 1
ATOM 2562 C C . SER A 1 319 ? -7.212 -17.336 14.437 1.00 88.88 319 SER A C 1
ATOM 2564 O O . SER A 1 319 ? -7.807 -18.021 15.270 1.00 88.88 319 SER A O 1
ATOM 2566 N N . HIS A 1 320 ? -6.570 -16.217 14.793 1.00 90.62 320 HIS A N 1
ATOM 2567 C CA . HIS A 1 320 ? -6.635 -15.710 16.158 1.00 90.62 320 HIS A CA 1
ATOM 2568 C C . HIS A 1 320 ? -8.051 -15.269 16.523 1.00 90.62 320 HIS A C 1
ATOM 2570 O O . HIS A 1 320 ? -8.751 -14.587 15.773 1.00 90.62 320 HIS A O 1
ATOM 2576 N N . THR A 1 321 ? -8.441 -15.587 17.755 1.00 93.75 321 THR A N 1
ATOM 2577 C CA . THR A 1 321 ? -9.591 -14.930 18.367 1.00 93.75 321 THR A CA 1
ATOM 2578 C C . THR A 1 321 ? -9.287 -13.441 18.523 1.00 93.75 321 THR A C 1
ATOM 2580 O O . THR A 1 321 ? -8.145 -13.047 18.769 1.00 93.75 321 THR A O 1
ATOM 2583 N N . LEU A 1 322 ? -10.316 -12.598 18.423 1.00 94.06 322 LEU A N 1
ATOM 2584 C CA . LEU A 1 322 ? -10.167 -11.151 18.606 1.00 94.06 322 LEU A CA 1
ATOM 2585 C C . LEU A 1 322 ? -9.515 -10.801 19.949 1.00 94.06 322 LEU A C 1
ATOM 2587 O O . LEU A 1 322 ? -8.608 -9.978 20.000 1.00 94.06 322 LEU A O 1
ATOM 2591 N N . GLU A 1 323 ? -9.938 -11.463 21.027 1.00 94.06 323 GLU A N 1
ATOM 2592 C CA . GLU A 1 323 ? -9.371 -11.233 22.358 1.00 94.06 323 GLU A CA 1
ATOM 2593 C C . GLU A 1 323 ? -7.920 -11.728 22.463 1.00 94.06 323 GLU A C 1
ATOM 2595 O O . GLU A 1 323 ? -7.103 -11.089 23.124 1.00 94.06 323 GLU A O 1
ATOM 2600 N N . GLY A 1 324 ? -7.573 -12.825 21.780 1.00 93.75 324 GLY A N 1
ATOM 2601 C CA . GLY A 1 324 ? -6.202 -13.332 21.707 1.00 93.75 324 GLY A CA 1
ATOM 2602 C C . GLY A 1 324 ? -5.270 -12.382 20.953 1.00 93.75 324 GLY A C 1
ATOM 2603 O O . GLY A 1 324 ? -4.206 -12.038 21.462 1.00 93.75 324 GLY A O 1
ATOM 2604 N N . ALA A 1 325 ? -5.692 -11.887 19.787 1.00 94.62 325 ALA A N 1
ATOM 2605 C CA . ALA A 1 325 ? -4.932 -10.904 19.016 1.00 94.62 325 ALA A CA 1
ATOM 2606 C C . ALA A 1 325 ? -4.789 -9.569 19.766 1.00 94.62 325 ALA A C 1
ATOM 2608 O O . ALA A 1 325 ? -3.706 -8.985 19.799 1.00 94.62 325 ALA A O 1
ATOM 2609 N N . TRP A 1 326 ? -5.857 -9.107 20.423 1.00 94.75 326 TRP A N 1
ATOM 2610 C CA . TRP A 1 326 ? -5.830 -7.903 21.253 1.00 94.75 326 TRP A CA 1
ATOM 2611 C C . TRP A 1 326 ? -4.887 -8.070 22.449 1.00 94.75 326 TRP A C 1
ATOM 2613 O O . TRP A 1 326 ? -4.057 -7.205 22.715 1.00 94.75 326 TRP A O 1
ATOM 2623 N N . THR A 1 327 ? -4.943 -9.222 23.118 1.00 92.94 327 THR A N 1
ATOM 2624 C CA . THR A 1 327 ? -4.014 -9.597 24.190 1.00 92.94 327 THR A CA 1
ATOM 2625 C C . THR A 1 327 ? -2.563 -9.583 23.717 1.00 92.94 327 THR A C 1
ATOM 2627 O O . THR A 1 327 ? -1.715 -9.017 24.406 1.00 92.94 327 THR A O 1
ATOM 2630 N N . ALA A 1 328 ? -2.279 -10.178 22.556 1.00 93.75 328 ALA A N 1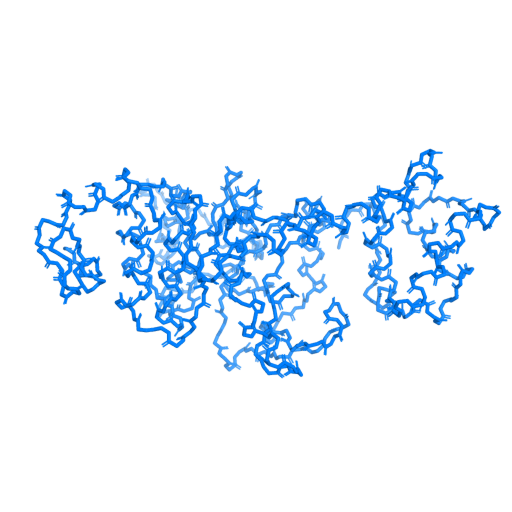
ATOM 2631 C CA . ALA A 1 328 ? -0.938 -10.204 21.982 1.00 93.75 328 ALA A CA 1
ATOM 2632 C C . ALA A 1 328 ? -0.425 -8.784 21.711 1.00 93.75 328 ALA A C 1
ATOM 2634 O O . ALA A 1 328 ? 0.687 -8.454 22.111 1.00 93.75 328 ALA A O 1
ATOM 2635 N N . LEU A 1 329 ? -1.266 -7.914 21.138 1.00 94.62 329 LEU A N 1
ATOM 2636 C CA . LEU A 1 329 ? -0.926 -6.506 20.944 1.00 94.62 329 LEU A CA 1
ATOM 2637 C C . LEU A 1 329 ? -0.628 -5.808 22.277 1.00 94.62 329 LEU A C 1
ATOM 2639 O O . LEU A 1 329 ? 0.415 -5.177 22.424 1.00 94.62 329 LEU A O 1
ATOM 2643 N N . LEU A 1 330 ? -1.508 -5.951 23.272 1.00 92.75 330 LEU A N 1
ATOM 2644 C CA . LEU A 1 330 ? -1.332 -5.326 24.583 1.00 92.75 330 LEU A CA 1
ATOM 2645 C C . LEU A 1 330 ? -0.051 -5.760 25.300 1.00 92.75 330 LEU A C 1
ATOM 2647 O O . LEU A 1 330 ? 0.471 -4.989 26.100 1.00 92.75 330 LEU A O 1
ATOM 2651 N N . ASN A 1 331 ? 0.457 -6.962 25.032 1.00 91.56 331 ASN A N 1
ATOM 2652 C CA . ASN A 1 331 ? 1.699 -7.444 25.628 1.00 91.56 331 ASN A CA 1
ATOM 2653 C C . ASN A 1 331 ? 2.944 -6.746 25.053 1.00 91.56 331 ASN A C 1
ATOM 2655 O O . ASN A 1 331 ? 3.929 -6.611 25.778 1.00 91.56 331 ASN A O 1
ATOM 2659 N N . VAL A 1 332 ? 2.889 -6.270 23.803 1.00 92.06 332 VAL A N 1
ATOM 2660 C CA . VAL A 1 332 ? 4.055 -5.717 23.085 1.00 92.06 332 VAL A CA 1
ATOM 2661 C C . VAL A 1 332 ? 4.046 -4.194 22.935 1.00 92.06 332 VAL A C 1
ATOM 2663 O O . VAL A 1 332 ? 5.101 -3.588 22.758 1.00 92.06 332 VAL A O 1
ATOM 2666 N N . ILE A 1 333 ? 2.885 -3.537 23.040 1.00 89.81 333 ILE A N 1
ATOM 2667 C CA . ILE A 1 333 ? 2.812 -2.070 22.956 1.00 89.81 333 ILE A CA 1
ATOM 2668 C C . ILE A 1 333 ? 3.547 -1.378 24.117 1.00 89.81 333 ILE A C 1
ATOM 2670 O O . ILE A 1 333 ? 3.702 -1.905 25.228 1.00 89.81 333 ILE A O 1
ATOM 2674 N N . SER A 1 334 ? 3.948 -0.127 23.873 1.00 88.25 334 SER A N 1
ATOM 2675 C CA . SER A 1 334 ? 4.751 0.644 24.823 1.00 88.25 334 SER A CA 1
ATOM 2676 C C . SER A 1 334 ? 4.093 0.747 26.216 1.00 88.25 334 SER A C 1
ATOM 2678 O O . SER A 1 334 ? 2.864 0.858 26.319 1.00 88.25 334 SER A O 1
ATOM 2680 N N . PRO A 1 335 ? 4.880 0.782 27.313 1.00 89.38 335 PRO A N 1
ATOM 2681 C CA . PRO A 1 335 ? 4.345 0.997 28.661 1.00 89.38 335 PRO A CA 1
ATOM 2682 C C . PRO A 1 335 ? 3.481 2.262 28.780 1.00 89.38 335 PRO A C 1
ATOM 2684 O O . PRO A 1 335 ? 2.481 2.259 29.492 1.00 89.38 335 PRO A O 1
ATOM 2687 N N . ARG A 1 336 ? 3.822 3.326 28.036 1.00 88.88 336 ARG A N 1
ATOM 2688 C CA . ARG A 1 336 ? 3.042 4.572 27.990 1.00 88.88 336 ARG A CA 1
ATOM 2689 C C . ARG A 1 336 ? 1.658 4.345 27.378 1.00 88.88 336 ARG A C 1
ATOM 2691 O O . ARG A 1 336 ? 0.662 4.788 27.942 1.00 88.88 336 ARG A O 1
ATOM 2698 N N . THR A 1 337 ? 1.596 3.632 26.256 1.00 89.88 337 THR A N 1
ATOM 2699 C CA . THR A 1 337 ? 0.344 3.260 25.579 1.00 89.88 337 THR A CA 1
ATOM 2700 C C . THR A 1 337 ? -0.522 2.385 26.490 1.00 89.88 337 THR A C 1
ATOM 2702 O O . THR A 1 337 ? -1.715 2.641 26.629 1.00 89.88 337 THR A O 1
ATOM 2705 N N . ARG A 1 338 ? 0.080 1.403 27.178 1.00 90.19 338 ARG A N 1
ATOM 2706 C CA . ARG A 1 338 ? -0.618 0.557 28.163 1.00 90.19 338 ARG A CA 1
ATOM 2707 C C . ARG A 1 338 ? -1.196 1.359 29.323 1.00 90.19 338 ARG A C 1
ATOM 2709 O O . ARG A 1 338 ? -2.355 1.162 29.664 1.00 90.19 338 ARG A O 1
ATOM 2716 N N . ALA A 1 339 ? -0.412 2.270 29.900 1.00 89.81 339 ALA A N 1
ATOM 2717 C CA . ALA A 1 339 ? -0.873 3.128 30.986 1.00 89.81 339 ALA A CA 1
ATOM 2718 C C . ALA A 1 339 ? -2.059 4.001 30.545 1.00 89.81 339 ALA A C 1
ATOM 2720 O O . ALA A 1 339 ? -3.052 4.082 31.259 1.00 89.81 339 ALA A O 1
ATOM 2721 N N . ALA A 1 340 ? -1.999 4.591 29.346 1.00 90.06 340 ALA A N 1
ATOM 2722 C CA . ALA A 1 340 ? -3.106 5.374 28.797 1.00 90.06 340 ALA A CA 1
ATOM 2723 C C . ALA A 1 340 ? -4.396 4.544 28.654 1.00 90.06 340 ALA A C 1
ATOM 2725 O O . ALA A 1 340 ? -5.472 5.017 29.011 1.00 90.06 340 ALA A O 1
ATOM 2726 N N . LEU A 1 341 ? -4.287 3.296 28.185 1.00 89.56 341 LEU A N 1
ATOM 2727 C CA . LEU A 1 341 ? -5.427 2.379 28.096 1.00 89.56 341 LEU A CA 1
ATOM 2728 C C . LEU A 1 341 ? -5.981 2.004 29.475 1.00 89.56 341 LEU A C 1
ATOM 2730 O O . LEU A 1 341 ? -7.195 1.989 29.641 1.00 89.56 341 LEU A O 1
ATOM 2734 N N . PHE A 1 342 ? -5.115 1.745 30.458 1.00 88.00 342 PHE A N 1
ATOM 2735 C CA . PHE A 1 342 ? -5.526 1.439 31.832 1.00 88.00 342 PHE A CA 1
ATOM 2736 C C . PHE A 1 342 ? -6.313 2.589 32.472 1.00 88.00 342 PHE A C 1
ATOM 2738 O O . PHE A 1 342 ? -7.377 2.365 33.038 1.00 88.00 342 PHE A O 1
ATOM 2745 N N . PHE A 1 343 ? -5.830 3.829 32.347 1.00 88.44 343 PHE A N 1
ATOM 2746 C CA . PHE A 1 343 ? -6.529 4.985 32.915 1.00 88.44 343 PHE A CA 1
ATOM 2747 C C . PHE A 1 343 ? -7.864 5.279 32.224 1.00 88.44 343 PHE A C 1
ATOM 2749 O O . PHE A 1 343 ? -8.780 5.787 32.866 1.00 88.44 343 PHE A O 1
ATOM 2756 N N . TRP A 1 344 ? -7.981 4.978 30.928 1.00 85.94 344 TRP A N 1
ATOM 2757 C CA . TRP A 1 344 ? -9.203 5.248 30.169 1.00 85.94 344 TRP A CA 1
ATOM 2758 C C . TRP A 1 344 ? -10.267 4.160 30.325 1.00 85.94 344 TRP A C 1
ATOM 2760 O 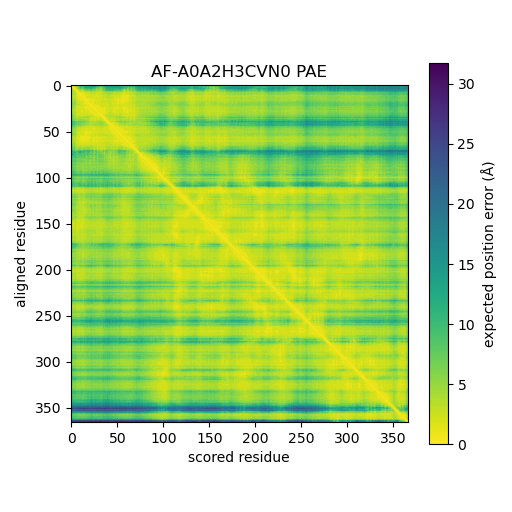O . TRP A 1 344 ? -11.464 4.441 30.286 1.00 85.94 344 TRP A O 1
ATOM 2770 N N . PHE A 1 345 ? -9.836 2.915 30.506 1.00 87.88 345 PHE A N 1
ATOM 2771 C CA . PHE A 1 345 ? -10.714 1.776 30.717 1.00 87.88 345 PHE A CA 1
ATOM 2772 C C . PHE A 1 345 ? -10.423 1.157 32.093 1.00 87.88 345 PHE A C 1
ATOM 2774 O O . PHE A 1 345 ? -9.729 0.142 32.165 1.00 87.88 345 PHE A O 1
ATOM 2781 N N . PRO A 1 346 ? -10.939 1.763 33.182 1.00 82.06 346 PRO A N 1
ATOM 2782 C CA . PRO A 1 346 ? -10.638 1.338 34.551 1.00 82.06 346 PRO A CA 1
ATOM 2783 C C . PRO A 1 346 ? -11.270 -0.013 34.914 1.00 82.06 346 PRO A C 1
ATOM 2785 O O . PRO A 1 346 ? -10.850 -0.657 35.872 1.00 82.06 346 PRO A O 1
ATOM 2788 N N . GLU A 1 347 ? -12.279 -0.441 34.153 1.00 86.06 347 GLU A N 1
ATOM 2789 C CA . GLU A 1 347 ? -12.946 -1.722 34.352 1.00 86.06 347 GLU A CA 1
ATOM 2790 C C . GLU A 1 347 ? -12.060 -2.888 33.889 1.00 86.06 347 GLU A C 1
ATOM 2792 O O . GLU A 1 347 ? -11.545 -2.861 32.763 1.00 86.06 347 GLU A O 1
ATOM 2797 N N . PRO A 1 348 ? -11.930 -3.957 34.692 1.00 83.88 348 PRO A N 1
ATOM 2798 C CA . PRO A 1 348 ? -11.111 -5.101 34.325 1.00 83.88 348 PRO A CA 1
ATOM 2799 C C . PRO A 1 348 ? -11.646 -5.797 33.068 1.00 83.88 348 PRO A C 1
ATOM 2801 O O . PRO A 1 348 ? -12.856 -5.899 32.837 1.00 83.88 348 PRO A O 1
ATOM 2804 N N . GLY A 1 349 ? -10.728 -6.294 32.240 1.00 81.88 349 GLY A N 1
ATOM 2805 C CA . GLY A 1 349 ? -11.041 -7.129 31.087 1.00 81.88 349 GLY A CA 1
ATOM 2806 C C . GLY A 1 349 ? -11.416 -8.564 31.456 1.00 81.88 349 GLY A C 1
ATOM 2807 O O . GLY A 1 349 ? -11.294 -9.003 32.597 1.00 81.88 349 GLY A O 1
ATOM 2808 N N . ILE A 1 350 ? -11.850 -9.327 30.450 1.00 77.88 350 ILE A N 1
ATOM 2809 C CA . ILE A 1 350 ? -12.327 -10.714 30.615 1.00 77.88 350 ILE A CA 1
ATOM 2810 C C . ILE A 1 350 ? -11.226 -11.776 30.453 1.00 77.88 350 ILE A C 1
ATOM 2812 O O . ILE A 1 350 ? -11.468 -12.953 30.698 1.00 77.88 350 ILE A O 1
ATOM 2816 N N . ALA A 1 351 ? -10.017 -11.382 30.043 1.00 69.38 351 ALA A N 1
ATOM 2817 C CA . ALA A 1 351 ? -8.918 -12.288 29.689 1.00 69.38 351 ALA A CA 1
ATOM 2818 C C . ALA A 1 351 ? -7.900 -12.501 30.831 1.00 69.38 351 ALA A C 1
ATOM 2820 O O . ALA A 1 351 ? -6.694 -12.564 30.594 1.00 69.38 351 ALA A O 1
ATOM 2821 N N . GLY A 1 352 ? -8.365 -12.546 32.083 1.00 68.31 352 GLY A N 1
ATOM 2822 C CA . GLY A 1 352 ? -7.558 -12.870 33.271 1.00 68.31 352 GLY A CA 1
ATOM 2823 C C . GLY A 1 352 ? -6.654 -11.752 33.814 1.00 68.31 352 GLY A C 1
ATOM 2824 O O . GLY A 1 352 ? -6.370 -11.734 35.007 1.00 68.31 352 GLY A O 1
ATOM 2825 N N . ALA A 1 353 ? -6.236 -10.788 32.989 1.00 71.62 353 ALA A N 1
ATOM 2826 C CA . ALA A 1 353 ? -5.493 -9.610 33.441 1.00 71.62 353 ALA A CA 1
ATOM 2827 C C . ALA A 1 353 ? -6.449 -8.471 33.835 1.00 71.62 353 ALA A C 1
ATOM 2829 O O . ALA A 1 353 ? -7.146 -7.921 32.985 1.00 71.62 353 ALA A O 1
ATOM 2830 N N . THR A 1 354 ? -6.442 -8.082 35.112 1.00 74.44 354 THR A N 1
ATOM 2831 C CA . THR A 1 354 ? -7.329 -7.036 35.656 1.00 74.44 354 THR A CA 1
ATOM 2832 C C . THR A 1 354 ? -6.931 -5.614 35.261 1.00 74.44 354 THR A C 1
ATOM 2834 O O . THR A 1 354 ? -7.754 -4.713 35.338 1.00 74.44 354 THR A O 1
ATOM 2837 N N . TRP A 1 355 ? -5.690 -5.401 34.814 1.00 80.81 355 TRP A N 1
ATOM 2838 C CA . TRP A 1 355 ? -5.157 -4.073 34.488 1.00 80.81 355 TRP A CA 1
ATOM 2839 C C . TRP A 1 355 ? -5.472 -3.601 33.062 1.00 80.81 355 TRP A C 1
ATOM 2841 O O . TRP A 1 355 ? -5.035 -2.522 32.677 1.00 80.81 355 TRP A O 1
ATOM 2851 N N . ARG A 1 356 ? -6.154 -4.396 32.230 1.00 86.12 356 ARG A N 1
ATOM 2852 C CA . ARG A 1 356 ? -6.357 -4.040 30.819 1.00 86.12 356 ARG A CA 1
ATOM 2853 C C . ARG A 1 356 ? -7.779 -4.290 30.341 1.00 86.12 356 ARG A C 1
ATOM 2855 O O . ARG A 1 356 ? -8.374 -5.290 30.748 1.00 86.12 356 ARG A O 1
ATOM 2862 N N . PRO A 1 357 ? -8.295 -3.458 29.422 1.00 91.12 357 PRO A N 1
ATOM 2863 C CA . PRO A 1 357 ? -9.599 -3.694 28.837 1.00 91.12 357 PRO A CA 1
ATOM 2864 C C . PRO A 1 357 ? -9.569 -4.860 27.852 1.00 91.12 357 PRO A C 1
ATOM 2866 O O . PRO A 1 357 ? -8.584 -5.089 27.150 1.00 91.12 357 PRO A O 1
ATOM 2869 N N . SER A 1 358 ? -10.697 -5.550 27.753 1.00 92.25 358 SER A N 1
ATOM 2870 C CA . SER A 1 358 ? -10.990 -6.495 26.675 1.00 92.25 358 SER A CA 1
ATOM 2871 C C . SER A 1 358 ? -11.233 -5.783 25.349 1.00 92.25 358 SER A C 1
ATOM 2873 O O . SER A 1 358 ? -11.662 -4.625 25.319 1.00 92.25 358 SER A O 1
ATOM 2875 N N . TRP A 1 359 ? -11.076 -6.509 24.241 1.00 93.31 359 TRP A N 1
ATOM 2876 C CA . TRP A 1 359 ? -11.436 -6.003 22.916 1.00 93.31 359 TRP A CA 1
ATOM 2877 C C . TRP A 1 359 ? -12.893 -5.532 22.893 1.00 93.31 359 TRP A C 1
ATOM 2879 O O . TRP A 1 359 ? -13.211 -4.448 22.412 1.00 93.31 359 TRP A O 1
ATOM 2889 N N . LYS A 1 360 ? -13.798 -6.305 23.505 1.00 91.19 360 LYS A N 1
ATOM 2890 C CA . LYS A 1 360 ? -15.221 -5.955 23.581 1.00 91.19 360 LYS A CA 1
ATOM 2891 C C . LYS A 1 360 ? -15.464 -4.629 24.307 1.00 91.19 360 LYS A C 1
ATOM 2893 O O . LYS A 1 360 ? -16.342 -3.888 23.884 1.00 91.19 360 LYS A O 1
ATOM 2898 N N . GLN A 1 361 ? -14.738 -4.332 25.387 1.00 90.50 361 GLN A N 1
ATOM 2899 C CA . GLN A 1 361 ? -14.866 -3.050 26.096 1.00 90.50 361 GLN A CA 1
ATOM 2900 C C . GLN A 1 361 ? -14.392 -1.889 25.226 1.00 90.50 361 GLN A C 1
ATOM 2902 O O . GLN A 1 361 ? -15.107 -0.901 25.102 1.00 90.50 361 GLN A O 1
ATOM 2907 N N . VAL A 1 362 ? -13.237 -2.042 24.576 1.00 90.94 362 VAL A N 1
ATOM 2908 C CA . VAL A 1 362 ? -12.668 -0.997 23.719 1.00 90.94 362 VAL A CA 1
ATOM 2909 C C . VAL A 1 362 ? -13.522 -0.731 22.481 1.00 90.94 362 VAL A C 1
ATOM 2911 O O . VAL A 1 362 ? -13.545 0.389 21.983 1.00 90.94 362 VAL A O 1
ATOM 2914 N N . MET A 1 363 ? -14.253 -1.732 21.991 1.00 91.12 363 MET A N 1
ATOM 2915 C CA . MET A 1 363 ? -15.079 -1.599 20.790 1.00 91.12 363 MET A CA 1
ATOM 2916 C C . MET A 1 363 ? -16.540 -1.236 21.055 1.00 91.12 363 MET A C 1
ATOM 2918 O O . MET A 1 363 ? -17.296 -1.073 20.097 1.00 91.12 363 MET A O 1
ATOM 2922 N N . LYS A 1 364 ? -16.955 -1.085 22.319 1.00 85.12 364 LYS A N 1
ATOM 2923 C CA . LYS A 1 364 ? -18.256 -0.485 22.629 1.00 85.12 364 LYS A CA 1
ATOM 2924 C C . LYS A 1 364 ? -18.199 1.001 22.293 1.00 85.12 364 LYS A C 1
ATOM 2926 O O . LYS A 1 364 ? -17.382 1.732 22.848 1.00 85.12 364 LYS A O 1
ATOM 2931 N N . THR A 1 365 ? -19.079 1.438 21.400 1.00 62.53 365 THR A N 1
ATOM 2932 C CA . THR A 1 365 ? -19.343 2.858 21.177 1.00 62.53 365 THR A CA 1
ATOM 2933 C C . THR A 1 365 ? -19.783 3.479 22.498 1.00 62.53 365 THR A C 1
ATOM 2935 O O . THR A 1 365 ? -20.716 2.977 23.128 1.00 62.53 365 THR A O 1
ATOM 2938 N N . SER A 1 366 ? -19.054 4.506 22.936 1.00 52.88 366 SER A N 1
ATOM 2939 C CA . SER A 1 366 ? -19.435 5.343 24.078 1.00 52.88 366 SER A CA 1
ATOM 2940 C C . SER A 1 366 ? -20.568 6.286 23.705 1.00 52.88 366 SER A C 1
ATOM 2942 O O . SER A 1 366 ? -20.587 6.723 22.529 1.00 52.88 366 SER A O 1
#

Organism: Armillaria gallica (NCBI:txid47427)

Nearest PDB structures (foldseek):
  8s0f-assembly1_A  TM=4.542E-01  e=8.880E+00  Homo sapiens

Sequence (366 aa):
YTGTTPVISSSLADTPCAVLGRRGLLKRLNATLGTSHTLDNPTFSSLLQDCIAKNYDFGTAYGFLRPAWYSKDWSSIPDIIRECEEKDREMRQSALRGSEIVDPHIYPRPYPHPISHAWVQNKDRVDVWMPINGCEWPVPIPKDTNLDLVRIEMLNKGLEYVWLDVLCLRQEGGPREDLRLEEWKLDVPTFGALYNMKKVHCYLNGLGRPLSVEKDYFGSDRCWFSRAWTLQETGSEGYEVCGVTLNGPLDAKPDKDGKYDTEVLTTFHRKLLTLKRLSSQPFEVLEKMQRRVSTKPVDRIAAIAILLWSSTIPAYNESHTLEGAWTALLNVISPRTRAALFFWFPEPGIAGATWRPSWKQVMKTS